Protein AF-A0A176S1P6-F1 (afdb_monomer_lite)

Organism: NCBI:txid1003181

Foldseek 3Di:
DQAPVVRGDAAAFQPPCQVPDPDHDRNDRAQAGPPPRHHGDDDQWCPVPAPDWAFDWAFDLPPLRDTFTFTFGWHWDQDPVGIDTDTHPNRVVCRNCLPDPPRDTDHDPDLCDCVRPNRLNVVCVVPVDHSVVVVVVLVVQLVCLVVVVQLHEDEDEPVLCVDPVSVVVVVVVQVSSVVSNFPPDDNGDYHYDYDPPDPPPCPVVCCVVQVVVVVDDRDDDDVVVVCCVVVVVQVVDAQQVVPDSDDDDDPNRHHTPVPPD

Structure (mmCIF, N/CA/C/O backbone):
data_AF-A0A176S1P6-F1
#
_entry.id   AF-A0A176S1P6-F1
#
loop_
_atom_site.group_PDB
_atom_site.id
_atom_site.type_symbol
_atom_site.label_atom_id
_atom_site.label_alt_id
_atom_site.label_comp_id
_atom_site.label_asym_id
_atom_site.label_entity_id
_atom_site.label_seq_id
_atom_site.pdbx_PDB_ins_code
_atom_site.Cartn_x
_atom_site.Cartn_y
_atom_site.Cartn_z
_atom_site.occupancy
_atom_site.B_iso_or_equiv
_atom_site.auth_seq_id
_atom_site.auth_comp_id
_atom_site.auth_asym_id
_atom_site.auth_atom_id
_atom_site.pdbx_PDB_model_num
ATOM 1 N N . MET A 1 1 ? -10.466 -7.810 13.103 1.00 92.88 1 MET A N 1
ATOM 2 C CA . MET A 1 1 ? -11.165 -6.567 12.700 1.00 92.88 1 MET A CA 1
ATOM 3 C C . MET A 1 1 ? -12.009 -6.131 13.877 1.00 92.88 1 MET A C 1
ATOM 5 O O . MET A 1 1 ? -12.568 -7.005 14.519 1.00 92.88 1 MET A O 1
ATOM 9 N N . PHE A 1 2 ? -12.050 -4.849 14.223 1.00 95.88 2 PHE A N 1
ATOM 10 C CA . PHE A 1 2 ? -12.901 -4.397 15.324 1.00 95.88 2 PHE A CA 1
ATOM 11 C C . PHE A 1 2 ? -14.311 -4.121 14.796 1.00 95.88 2 PHE A C 1
ATOM 13 O O . PHE A 1 2 ? -14.442 -3.521 13.731 1.00 95.88 2 PHE A O 1
ATOM 20 N N . ASP A 1 3 ? -15.332 -4.607 15.496 1.00 95.94 3 ASP A N 1
ATOM 21 C CA . ASP A 1 3 ? -16.733 -4.459 15.107 1.00 95.94 3 ASP A CA 1
ATOM 22 C C . ASP A 1 3 ? -17.398 -3.320 15.886 1.00 95.94 3 ASP A C 1
ATOM 24 O O . ASP A 1 3 ? -17.365 -3.303 17.118 1.00 95.94 3 ASP A O 1
ATOM 28 N N . GLU A 1 4 ? -18.002 -2.370 15.174 1.00 95.31 4 GLU A N 1
ATOM 29 C CA . GLU A 1 4 ? -18.673 -1.205 15.768 1.00 95.31 4 GLU A CA 1
ATOM 30 C C . GLU A 1 4 ? -19.933 -1.582 16.545 1.00 95.31 4 GLU A C 1
ATOM 32 O O . GLU A 1 4 ? -20.249 -0.953 17.551 1.00 95.31 4 GLU A O 1
ATOM 37 N N . THR A 1 5 ? -20.655 -2.610 16.093 1.00 94.56 5 THR A N 1
ATOM 38 C CA . THR A 1 5 ? -21.951 -2.983 16.673 1.00 94.56 5 THR A CA 1
ATOM 39 C C . THR A 1 5 ? -21.769 -3.711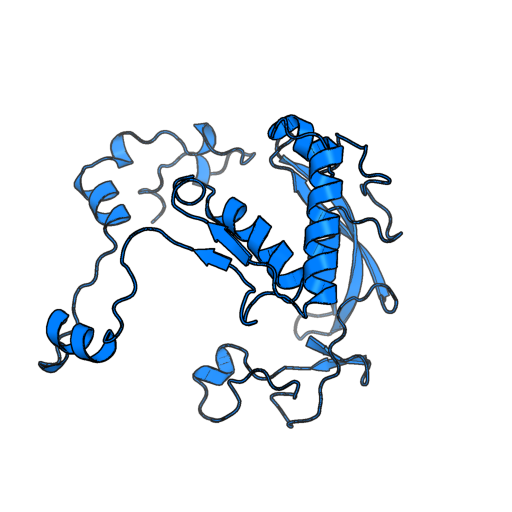 17.998 1.00 94.56 5 THR A C 1
ATOM 41 O O . THR A 1 5 ? -22.494 -3.450 18.956 1.00 94.56 5 THR A O 1
ATOM 44 N N . THR A 1 6 ? -20.804 -4.628 18.072 1.00 94.00 6 THR A N 1
ATOM 45 C CA . THR A 1 6 ? -20.522 -5.399 19.288 1.00 94.00 6 THR A CA 1
ATOM 46 C C . THR A 1 6 ? -19.469 -4.748 20.177 1.00 94.00 6 THR A C 1
ATOM 48 O O . THR A 1 6 ? -19.317 -5.168 21.321 1.00 94.00 6 THR A O 1
ATOM 51 N N . GLY A 1 7 ? -18.707 -3.773 19.670 1.00 93.19 7 GLY A N 1
ATOM 52 C CA . GLY A 1 7 ? -17.598 -3.155 20.399 1.00 93.19 7 GLY A CA 1
ATOM 53 C C . GLY A 1 7 ? -16.471 -4.141 20.719 1.00 93.19 7 GLY A C 1
ATOM 54 O O . GLY A 1 7 ? -15.822 -4.016 21.756 1.00 93.19 7 GLY A O 1
ATOM 55 N N . ALA A 1 8 ? -16.266 -5.149 19.865 1.00 93.31 8 ALA A N 1
ATOM 56 C CA . ALA A 1 8 ? -15.344 -6.250 20.126 1.00 93.31 8 ALA A CA 1
ATOM 57 C C . ALA A 1 8 ? -14.599 -6.698 18.856 1.00 93.31 8 ALA A C 1
ATOM 59 O O . ALA A 1 8 ? -15.085 -6.488 17.740 1.00 93.31 8 ALA A O 1
ATOM 60 N N . PRO A 1 9 ? -13.423 -7.336 18.989 1.00 94.69 9 PRO A N 1
ATOM 61 C CA . PRO A 1 9 ? -12.732 -7.937 17.857 1.00 94.69 9 PRO A CA 1
ATOM 62 C C . PRO A 1 9 ? -13.510 -9.121 17.270 1.00 94.69 9 PRO A C 1
ATOM 64 O O . PRO A 1 9 ? -13.942 -10.017 17.990 1.00 94.69 9 PRO A O 1
ATOM 67 N N . LYS A 1 10 ? -13.601 -9.149 15.942 1.00 95.56 10 LYS A N 1
ATOM 68 C CA . LYS A 1 10 ? -14.123 -10.243 15.119 1.00 95.56 10 LYS A CA 1
ATOM 69 C C . LYS A 1 10 ? -13.084 -10.731 14.112 1.00 95.56 10 LYS A C 1
ATOM 71 O O . LYS A 1 10 ? -12.171 -9.981 13.723 1.00 95.56 10 LYS A O 1
ATOM 76 N N . MET A 1 11 ? -13.219 -11.977 13.659 1.00 95.25 11 MET A N 1
ATOM 77 C CA . MET A 1 11 ? -12.325 -12.579 12.664 1.00 95.25 11 MET A CA 1
ATOM 78 C C . MET A 1 11 ? -13.011 -12.598 11.293 1.00 95.25 11 MET A C 1
ATOM 80 O O . MET A 1 11 ? -13.795 -13.503 11.026 1.00 95.25 11 MET A O 1
ATOM 84 N N . PRO A 1 12 ? -12.742 -11.632 10.397 1.00 96.44 12 PRO A N 1
ATOM 85 C CA . PRO A 1 12 ? -13.414 -11.598 9.105 1.00 96.44 12 PRO A CA 1
ATOM 86 C C . PRO A 1 12 ? -13.017 -12.799 8.239 1.00 96.44 12 PRO A C 1
ATOM 88 O O . PRO A 1 12 ? -11.872 -13.268 8.280 1.00 96.44 12 PRO A O 1
ATOM 91 N N . LYS A 1 13 ? -13.949 -13.254 7.398 1.00 96.56 13 LYS A N 1
ATOM 92 C CA . LYS A 1 13 ? -13.654 -14.154 6.274 1.00 96.56 13 LYS A CA 1
ATOM 93 C C . LYS A 1 13 ? -12.582 -13.573 5.342 1.00 96.56 13 LYS A C 1
ATOM 95 O O . LYS A 1 13 ? -12.263 -12.386 5.370 1.00 96.56 13 LYS A O 1
ATOM 100 N N . GLY A 1 14 ? -11.989 -14.435 4.516 1.00 96.06 14 GLY A N 1
ATOM 101 C CA . GLY A 1 14 ? -11.077 -14.007 3.446 1.00 96.06 14 GLY A CA 1
ATOM 102 C C . GLY A 1 14 ? -9.600 -13.904 3.817 1.00 96.06 14 GLY A C 1
ATOM 103 O O . GLY A 1 14 ? -8.767 -13.807 2.916 1.00 96.06 14 GLY A O 1
ATOM 104 N N . THR A 1 15 ? -9.237 -14.001 5.101 1.00 94.69 15 THR A N 1
ATOM 105 C CA . THR A 1 15 ? -7.821 -14.122 5.496 1.00 94.69 15 THR A CA 1
ATOM 106 C C . THR A 1 15 ? -7.178 -15.375 4.883 1.00 94.69 15 THR A C 1
ATOM 108 O O . THR A 1 15 ? -7.860 -16.358 4.583 1.00 94.69 15 THR A O 1
ATOM 111 N N . VAL A 1 16 ? -5.852 -15.360 4.694 1.00 95.38 16 VAL A N 1
ATOM 112 C CA . VAL A 1 16 ? -5.120 -16.422 3.974 1.00 95.38 16 VAL A CA 1
ATOM 113 C C . VAL A 1 16 ? -5.316 -17.822 4.570 1.00 95.38 16 VAL A C 1
ATOM 115 O O . VAL A 1 16 ? -5.308 -18.802 3.828 1.00 95.38 16 VAL A O 1
ATOM 118 N N . GLY A 1 17 ? -5.555 -17.928 5.882 1.00 94.12 17 GLY A N 1
ATOM 119 C CA . GLY A 1 17 ? -5.839 -19.203 6.547 1.00 94.12 17 GLY A CA 1
ATOM 120 C C . GLY A 1 17 ? -7.083 -19.899 5.985 1.00 94.12 17 GLY A C 1
ATOM 121 O O . GLY A 1 17 ? -7.060 -21.105 5.738 1.00 94.12 17 GLY A O 1
ATOM 122 N N . HIS A 1 18 ? -8.127 -19.132 5.651 1.00 95.38 18 HIS A N 1
ATOM 1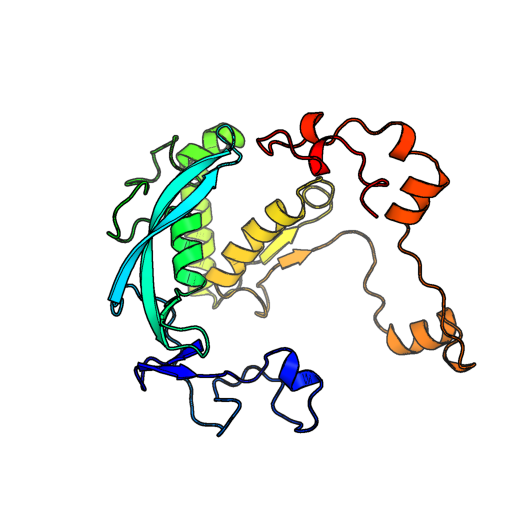23 C CA . HIS A 1 18 ? -9.368 -19.667 5.086 1.00 95.38 18 HIS A CA 1
ATOM 124 C C . HIS A 1 18 ? -9.189 -20.306 3.702 1.00 95.38 18 HIS A C 1
ATOM 126 O O . HIS A 1 18 ? -10.043 -21.078 3.271 1.00 95.38 18 HIS A O 1
ATOM 132 N N . ARG A 1 19 ? -8.096 -19.996 2.993 1.00 95.62 19 ARG A N 1
ATOM 133 C CA . ARG A 1 19 ? -7.808 -20.561 1.668 1.00 95.62 19 ARG A CA 1
ATOM 134 C C . ARG A 1 19 ? -7.395 -22.031 1.730 1.00 95.62 19 ARG A C 1
ATOM 136 O O . ARG A 1 19 ? -7.672 -22.770 0.792 1.00 95.62 19 ARG A O 1
ATOM 143 N N . TRP A 1 20 ? -6.705 -22.431 2.797 1.00 94.69 20 TRP A N 1
ATOM 144 C CA . TRP A 1 20 ? -6.039 -23.738 2.892 1.00 94.69 20 TRP A CA 1
ATOM 145 C C . TRP A 1 20 ? -6.584 -24.635 4.001 1.00 94.69 20 TRP A C 1
ATOM 147 O O . TRP A 1 20 ? -6.201 -25.798 4.095 1.00 94.69 20 TRP A O 1
ATOM 157 N N . GLN A 1 21 ? -7.468 -24.112 4.846 1.00 94.31 21 GLN A N 1
ATOM 158 C CA . GLN A 1 21 ? -8.144 -24.902 5.866 1.00 94.31 21 GLN A CA 1
ATOM 159 C C . GLN A 1 21 ? -9.076 -25.965 5.261 1.00 94.31 21 GLN A C 1
ATOM 161 O O . GLN A 1 21 ? -9.507 -25.882 4.109 1.00 94.31 21 GLN A O 1
ATOM 166 N N . SER A 1 22 ? -9.480 -26.927 6.091 1.00 94.56 22 SER A N 1
ATOM 167 C CA . SER A 1 22 ? -10.414 -27.985 5.696 1.00 94.56 22 SER A CA 1
ATOM 168 C C . SER A 1 22 ? -11.819 -27.450 5.380 1.00 94.56 22 SER A C 1
ATOM 170 O O . SER A 1 22 ? -12.452 -27.906 4.427 1.00 94.56 22 SER A O 1
ATOM 172 N N . LYS A 1 23 ? -12.313 -26.467 6.152 1.00 91.94 23 LYS A N 1
ATOM 173 C CA . LYS A 1 23 ? -13.644 -25.864 5.964 1.00 91.94 23 LYS A CA 1
ATOM 174 C C . LYS A 1 23 ? -13.654 -24.938 4.742 1.00 91.94 23 LYS A C 1
ATOM 176 O O . LYS A 1 23 ? -13.086 -23.849 4.763 1.00 91.94 23 LYS A O 1
ATOM 181 N N . GLN A 1 24 ? -14.329 -25.362 3.681 1.00 93.38 24 GLN A N 1
ATOM 182 C CA . GLN A 1 24 ? -14.427 -24.601 2.434 1.00 93.38 24 GLN A CA 1
ATOM 183 C C . GLN A 1 24 ? -15.423 -23.431 2.532 1.00 93.38 24 GLN A C 1
ATOM 185 O O . GLN A 1 24 ? -16.240 -23.359 3.449 1.00 93.38 24 GLN A O 1
ATOM 190 N N . GLY A 1 25 ? -15.362 -22.510 1.565 1.00 93.19 25 GLY A N 1
ATOM 191 C CA . GLY A 1 25 ? -16.358 -21.441 1.397 1.00 93.19 25 GLY A CA 1
ATOM 192 C C . GLY A 1 25 ? -16.156 -20.191 2.262 1.00 93.19 25 GLY A C 1
ATOM 193 O O . GLY A 1 25 ? -16.978 -19.283 2.204 1.00 93.19 25 GLY A O 1
ATOM 194 N N . GLN A 1 26 ? -15.070 -20.109 3.036 1.00 95.56 26 GLN A N 1
ATOM 195 C CA . GLN A 1 26 ? -14.765 -18.947 3.889 1.00 95.56 26 GLN A CA 1
ATOM 196 C C . GLN A 1 26 ? -13.686 -18.013 3.314 1.00 95.56 26 GLN A C 1
ATOM 198 O O . GLN A 1 26 ? -13.424 -16.950 3.872 1.00 95.56 26 GLN A O 1
ATOM 203 N N . TRP A 1 27 ? -13.061 -18.375 2.189 1.00 97.12 27 TRP A N 1
ATOM 204 C CA . TRP A 1 27 ? -12.093 -17.522 1.496 1.00 97.12 27 TRP A CA 1
ATOM 205 C C . TRP A 1 27 ? -12.805 -16.580 0.513 1.00 97.12 27 TRP A C 1
ATOM 207 O O . TRP A 1 27 ? -12.855 -16.825 -0.689 1.00 97.12 27 TRP A O 1
ATOM 217 N N . ASN A 1 28 ? -13.425 -15.529 1.051 1.00 96.88 28 ASN A N 1
ATOM 218 C CA . ASN A 1 28 ? -14.130 -14.483 0.306 1.00 96.88 28 ASN A CA 1
ATOM 219 C C . ASN A 1 28 ? -14.118 -13.159 1.092 1.00 96.88 28 ASN A C 1
ATOM 221 O O . ASN A 1 28 ? -13.667 -13.124 2.232 1.00 96.88 28 ASN A O 1
ATOM 225 N N . LEU A 1 29 ? -14.605 -12.079 0.480 1.00 96.88 29 LEU A N 1
ATOM 226 C CA . LEU A 1 29 ? -14.628 -10.734 1.071 1.00 96.88 29 LEU A CA 1
ATOM 227 C C . LEU A 1 29 ? -15.992 -10.359 1.680 1.00 96.88 29 LEU A C 1
ATOM 229 O O . LEU A 1 29 ? -16.294 -9.176 1.822 1.00 96.88 29 LEU A O 1
ATOM 233 N N . GLU A 1 30 ? -16.849 -11.333 2.005 1.00 97.50 30 GLU A N 1
ATOM 234 C CA . GLU A 1 30 ? -18.094 -11.033 2.716 1.00 97.50 30 GLU A CA 1
ATOM 235 C C . GLU A 1 30 ? -17.782 -10.507 4.123 1.00 97.50 30 GLU A C 1
ATOM 237 O O . GLU A 1 30 ? -16.972 -11.091 4.845 1.00 97.50 30 GLU A O 1
ATOM 242 N N . LEU A 1 31 ? -18.463 -9.435 4.541 1.00 97.38 31 LEU A N 1
ATOM 243 C CA . LEU A 1 31 ? -18.345 -8.857 5.884 1.00 97.38 31 LEU A CA 1
ATOM 244 C C . LEU A 1 31 ? -19.081 -9.713 6.924 1.00 97.38 31 LEU A C 1
ATOM 246 O O . LEU A 1 31 ? -20.113 -9.328 7.475 1.00 97.38 31 LEU A O 1
ATOM 250 N N . LYS A 1 32 ? -18.556 -10.916 7.146 1.00 97.06 32 LYS A N 1
ATOM 251 C CA . LYS A 1 32 ? -19.056 -11.904 8.100 1.00 97.06 32 LYS A CA 1
ATOM 252 C C . LYS A 1 32 ? -17.907 -12.487 8.908 1.00 97.06 32 LYS A C 1
ATOM 254 O O . LYS A 1 32 ? -16.788 -12.617 8.399 1.00 97.06 32 LYS A O 1
ATOM 259 N N . ASP A 1 33 ? -18.201 -12.869 10.143 1.00 95.94 33 ASP A N 1
ATOM 260 C CA . ASP A 1 33 ? -17.253 -13.583 10.988 1.00 95.94 33 ASP A CA 1
ATOM 261 C C . ASP A 1 33 ? -17.001 -14.995 10.438 1.00 95.94 33 ASP A C 1
ATOM 263 O O . ASP A 1 33 ? -17.912 -15.694 9.990 1.00 95.94 33 ASP A O 1
ATOM 267 N N . GLY A 1 34 ? -15.736 -15.407 10.428 1.00 94.12 34 GLY A N 1
ATOM 268 C CA . GLY A 1 34 ? -15.310 -16.740 10.021 1.00 94.12 34 GLY A CA 1
ATOM 269 C C . GLY A 1 34 ? -15.730 -17.835 11.005 1.00 94.12 34 GLY A C 1
ATOM 270 O O . GLY A 1 34 ? -15.752 -19.008 10.628 1.00 94.12 34 GLY A O 1
ATOM 271 N N . LEU A 1 35 ? -16.089 -17.495 12.242 1.00 92.81 35 LEU A N 1
ATOM 272 C CA . LEU A 1 35 ? -16.544 -18.450 13.246 1.00 92.81 35 LEU A CA 1
ATOM 273 C C . LEU A 1 35 ? -18.008 -18.854 13.030 1.00 92.81 35 LEU A C 1
ATOM 275 O O . LEU A 1 35 ? -18.299 -20.046 12.904 1.00 92.81 35 LEU A O 1
ATOM 279 N N . ASP A 1 36 ? -18.911 -17.874 12.966 1.00 94.06 36 ASP A N 1
ATOM 280 C CA . ASP A 1 36 ? -20.363 -18.078 13.084 1.00 94.06 36 ASP A CA 1
ATOM 281 C C . ASP A 1 36 ? -21.206 -17.407 11.984 1.00 94.06 36 ASP A C 1
ATOM 283 O O . ASP A 1 36 ? -22.433 -17.452 12.042 1.00 94.06 36 ASP A O 1
ATOM 287 N N . ASP A 1 37 ? -20.571 -16.813 10.969 1.00 95.69 37 ASP A N 1
ATOM 288 C CA . ASP A 1 37 ? -21.220 -16.062 9.888 1.00 95.69 37 ASP A CA 1
ATOM 289 C C . ASP A 1 37 ? -22.024 -14.827 10.341 1.00 95.69 37 ASP A C 1
ATOM 291 O O . ASP A 1 37 ? -22.750 -14.238 9.530 1.00 95.69 37 ASP A O 1
ATOM 295 N N . SER A 1 38 ? -21.875 -14.384 11.595 1.00 96.56 38 SER A N 1
ATOM 296 C CA . SER A 1 38 ? -22.489 -13.143 12.067 1.00 96.56 38 SER A CA 1
ATOM 297 C C . SER A 1 38 ? -21.977 -11.944 11.258 1.00 96.56 38 SER A C 1
ATOM 299 O O . SER A 1 38 ? -20.805 -11.916 10.867 1.00 96.56 38 SER A O 1
ATOM 301 N N . PRO A 1 39 ? -22.828 -10.941 10.971 1.00 97.25 39 PRO A N 1
ATOM 302 C CA . PRO A 1 39 ? -22.399 -9.762 10.231 1.00 97.25 39 PRO A CA 1
ATOM 303 C C . PRO A 1 39 ? -21.307 -9.004 10.995 1.00 97.25 39 PRO A C 1
ATOM 305 O O . PRO A 1 39 ? -21.290 -8.989 12.232 1.00 97.25 39 PRO A O 1
ATOM 308 N N . ILE A 1 40 ? -20.406 -8.377 10.239 1.00 97.69 40 ILE A N 1
ATOM 309 C CA . ILE A 1 40 ? -19.386 -7.467 10.762 1.00 97.69 40 ILE A CA 1
ATOM 310 C C . ILE A 1 40 ? -19.670 -6.057 10.241 1.00 97.69 40 ILE A C 1
ATOM 312 O O . ILE A 1 40 ? -19.796 -5.866 9.032 1.00 97.69 40 ILE A O 1
ATOM 316 N N . ALA A 1 41 ? -19.725 -5.083 11.143 1.00 96.94 41 ALA A N 1
ATOM 317 C CA . ALA A 1 41 ? -19.679 -3.651 10.872 1.00 96.94 41 ALA A CA 1
ATOM 318 C C . ALA A 1 41 ? -18.256 -3.146 11.189 1.00 96.94 41 ALA A C 1
ATOM 320 O O . ALA A 1 41 ? -17.944 -2.913 12.359 1.00 96.94 41 ALA A O 1
ATOM 321 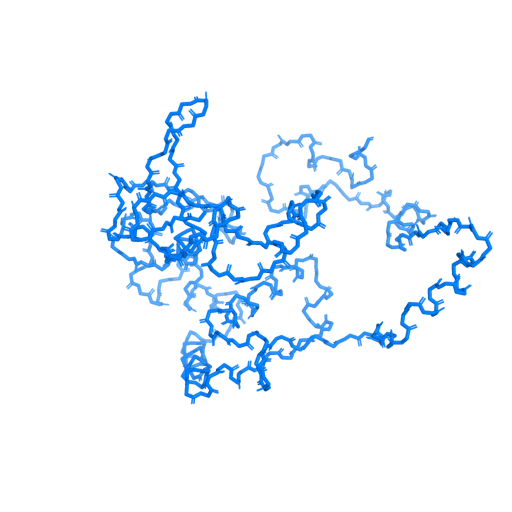N N . PRO A 1 42 ? -17.349 -3.050 10.196 1.00 96.31 42 PRO A N 1
ATOM 322 C CA . PRO A 1 42 ? -15.941 -2.755 10.450 1.00 96.31 42 PRO A CA 1
ATOM 323 C C . PRO A 1 42 ? -15.730 -1.329 10.957 1.00 96.31 42 PRO A C 1
ATOM 325 O O . PRO A 1 42 ? -16.038 -0.383 10.237 1.00 96.31 42 PRO A O 1
ATOM 328 N N . LEU A 1 43 ? -15.099 -1.182 12.124 1.00 96.56 43 LEU A N 1
ATOM 329 C CA . LEU A 1 43 ? -14.627 0.118 12.595 1.00 96.56 43 LEU A CA 1
ATOM 330 C C . LEU A 1 43 ? -13.342 0.501 11.867 1.00 96.56 43 LEU A C 1
ATOM 332 O O . LEU A 1 43 ? -12.330 -0.202 11.967 1.00 96.56 43 LEU A O 1
ATOM 336 N N . LEU A 1 44 ? -13.374 1.621 11.142 1.00 96.38 44 LEU A N 1
ATOM 337 C CA . LEU A 1 44 ? -12.213 2.095 10.387 1.00 96.38 44 LEU A CA 1
ATOM 338 C C . LEU A 1 44 ? -11.153 2.732 11.290 1.00 96.38 44 LEU A C 1
ATOM 340 O O . LEU A 1 44 ? -9.967 2.541 11.043 1.00 96.38 44 LEU A O 1
ATOM 344 N N . SER A 1 45 ? -11.567 3.486 12.311 1.00 97.81 45 SER A N 1
ATOM 345 C CA . SER A 1 45 ? -10.679 4.279 13.164 1.00 97.81 45 SER A CA 1
ATOM 346 C C . SER A 1 45 ? -11.131 4.250 14.619 1.00 97.81 45 SER A C 1
ATOM 348 O O . SER A 1 45 ? -12.323 4.308 14.898 1.00 97.81 45 SER A O 1
ATOM 350 N N . PHE A 1 46 ? -10.186 4.233 15.557 1.00 97.94 46 PHE A N 1
ATOM 351 C CA . PHE A 1 46 ? -10.487 4.362 16.986 1.00 97.94 46 PHE A CA 1
ATOM 352 C C . PHE A 1 46 ? -10.623 5.810 17.467 1.00 97.94 46 PHE A C 1
ATOM 354 O O . PHE A 1 46 ? -10.770 6.018 18.662 1.00 97.94 46 PHE A O 1
ATOM 361 N N . ILE A 1 47 ? -10.598 6.816 16.589 1.00 96.75 47 ILE A N 1
ATOM 362 C CA . ILE A 1 47 ? -10.550 8.230 16.997 1.00 96.75 47 ILE A CA 1
ATOM 363 C C . ILE A 1 47 ? -11.697 8.674 17.925 1.00 96.75 47 ILE A C 1
ATOM 365 O O . ILE A 1 47 ? -11.457 9.427 18.861 1.00 96.75 47 ILE A O 1
ATOM 369 N N . GLU A 1 48 ? -12.918 8.175 17.720 1.00 94.62 48 GLU A N 1
ATOM 370 C CA . GLU A 1 48 ? -14.080 8.485 18.575 1.00 94.62 48 GLU A CA 1
ATOM 371 C C . GLU A 1 48 ? -14.296 7.454 19.699 1.00 94.62 48 GLU A C 1
ATOM 373 O O . GLU A 1 48 ? -15.179 7.610 20.539 1.00 94.62 48 GLU A O 1
ATOM 378 N N . ASN A 1 49 ? -13.515 6.372 19.708 1.00 92.12 49 ASN A N 1
ATOM 379 C CA . ASN A 1 49 ? -13.715 5.213 20.578 1.00 92.12 49 ASN A CA 1
ATOM 380 C C . ASN A 1 49 ? -12.367 4.617 21.020 1.00 92.12 49 ASN A C 1
ATOM 382 O O . ASN A 1 49 ? -12.156 3.406 20.953 1.00 92.12 49 ASN A O 1
ATOM 386 N N . SER A 1 50 ? -11.421 5.462 21.422 1.00 96.94 50 SER A N 1
ATOM 387 C CA . SER A 1 50 ? -10.115 5.041 21.933 1.00 96.94 50 SER A CA 1
ATOM 388 C C . SER A 1 50 ? -10.121 4.967 23.451 1.00 96.94 50 SER A C 1
ATOM 390 O O . SER A 1 50 ? -10.761 5.786 24.107 1.00 96.94 50 SER A O 1
ATOM 392 N N . ASP A 1 51 ? -9.339 4.048 24.003 1.00 97.69 51 ASP A N 1
ATOM 393 C CA . ASP A 1 51 ? -9.099 3.988 25.446 1.00 97.69 51 ASP A CA 1
ATOM 394 C C . ASP A 1 51 ? -7.971 4.954 25.850 1.00 97.69 51 ASP A C 1
ATOM 396 O O . ASP A 1 51 ? -7.969 5.493 26.954 1.00 97.69 51 ASP A O 1
ATOM 400 N N . GLU A 1 52 ? -7.013 5.182 24.945 1.00 98.19 52 GLU A N 1
ATOM 401 C CA . GLU A 1 52 ? -5.865 6.068 25.140 1.00 98.19 52 GLU A CA 1
ATOM 402 C C . GLU A 1 52 ? -5.325 6.561 23.786 1.00 98.19 52 GLU A C 1
ATOM 404 O O . GLU A 1 52 ? -5.578 5.954 22.741 1.00 98.19 52 GLU A O 1
ATOM 409 N N . ILE A 1 53 ? -4.559 7.654 23.801 1.00 98.56 53 ILE A N 1
ATOM 410 C CA . ILE A 1 53 ? -3.751 8.105 22.665 1.00 98.56 53 ILE A CA 1
ATOM 411 C C . ILE A 1 53 ? -2.278 7.857 22.989 1.00 98.56 53 ILE A C 1
ATOM 413 O O . ILE A 1 53 ? -1.741 8.458 23.918 1.00 98.56 53 ILE A O 1
ATOM 417 N N . LEU A 1 54 ? -1.609 7.008 22.207 1.00 98.38 54 LEU A N 1
ATOM 418 C CA . LEU A 1 54 ? -0.180 6.729 22.372 1.00 98.38 54 LEU A CA 1
ATOM 419 C C . LEU A 1 54 ? 0.652 7.472 21.328 1.00 98.38 54 LEU A C 1
ATOM 421 O O . LEU A 1 54 ? 0.224 7.649 20.189 1.00 98.38 54 LEU A O 1
ATOM 425 N N . GLN A 1 55 ? 1.859 7.891 21.709 1.00 98.19 55 GLN A N 1
ATOM 426 C CA . GLN A 1 55 ? 2.820 8.494 20.785 1.00 98.19 55 GLN A CA 1
ATOM 427 C C . GLN A 1 55 ? 3.560 7.390 20.027 1.00 98.19 55 GLN A C 1
ATOM 429 O O . GLN A 1 55 ? 4.335 6.639 20.618 1.00 98.19 55 GLN A O 1
ATOM 434 N N . VAL A 1 56 ? 3.312 7.297 18.722 1.00 97.94 56 VAL A N 1
ATOM 435 C CA . VAL A 1 56 ? 3.958 6.335 17.823 1.00 97.94 56 VAL A CA 1
ATOM 436 C C . VAL A 1 56 ? 5.086 7.031 17.072 1.00 97.94 56 VAL A C 1
ATOM 438 O O . VAL A 1 56 ? 4.915 8.149 16.586 1.00 97.94 56 VAL A O 1
ATOM 441 N N . GLU A 1 57 ? 6.236 6.367 16.987 1.00 96.56 57 GLU A N 1
ATOM 442 C CA . GLU A 1 57 ? 7.402 6.845 16.247 1.00 96.56 57 GLU A CA 1
ATOM 443 C C . GLU A 1 57 ? 7.303 6.451 14.767 1.00 96.56 57 GLU A C 1
ATOM 445 O O . GLU A 1 57 ? 7.105 5.283 14.426 1.00 96.56 57 GLU A O 1
ATOM 450 N N . PHE A 1 58 ? 7.449 7.439 13.886 1.00 95.25 58 PHE A N 1
ATOM 451 C CA . PHE A 1 58 ? 7.500 7.278 12.438 1.00 95.25 58 PHE A CA 1
ATOM 452 C C . PHE A 1 58 ? 8.833 7.809 11.914 1.00 95.25 58 PHE A C 1
ATOM 454 O O . PHE A 1 58 ? 9.125 8.999 12.039 1.00 95.25 58 PHE A O 1
ATOM 461 N N . GLU A 1 59 ? 9.619 6.931 11.302 1.00 92.38 59 GLU A N 1
ATOM 462 C CA . GLU A 1 59 ? 10.936 7.265 10.759 1.00 92.38 59 GLU A CA 1
ATOM 463 C C . GLU A 1 59 ? 10.833 8.153 9.507 1.00 92.38 59 GLU A C 1
ATOM 465 O O . GLU A 1 59 ? 10.065 7.874 8.580 1.00 92.38 59 GLU A O 1
ATOM 470 N N . ASP A 1 60 ? 11.620 9.229 9.483 1.00 90.94 60 ASP A N 1
ATOM 471 C CA . ASP A 1 60 ? 11.774 10.164 8.372 1.00 90.94 60 ASP A CA 1
ATOM 472 C C . ASP A 1 60 ? 13.124 9.980 7.677 1.00 90.94 60 ASP A C 1
ATOM 474 O O . ASP A 1 60 ? 14.129 10.608 8.015 1.00 90.94 60 ASP A O 1
ATOM 478 N N . PHE A 1 61 ? 13.119 9.167 6.625 1.00 88.12 61 PHE A N 1
ATOM 479 C CA . PHE A 1 61 ? 14.291 8.929 5.781 1.00 88.12 61 PHE A CA 1
ATOM 480 C C . PHE A 1 61 ? 14.776 10.168 5.006 1.00 88.12 61 PHE A C 1
ATOM 482 O O . PHE A 1 61 ? 15.840 10.122 4.394 1.00 88.12 61 PHE A O 1
ATOM 489 N N . SER A 1 62 ? 14.016 11.270 4.991 1.00 86.94 62 SER A N 1
ATOM 490 C CA . SER A 1 62 ? 14.416 12.516 4.324 1.00 86.94 62 SER A CA 1
ATOM 491 C C . SER A 1 62 ? 15.231 13.455 5.213 1.00 86.94 62 SER A C 1
ATOM 493 O O . SER A 1 62 ? 15.900 14.352 4.698 1.00 86.94 62 SER A O 1
ATOM 495 N N . ASN A 1 63 ? 15.211 13.231 6.528 1.00 85.06 63 ASN A N 1
ATOM 496 C CA . ASN A 1 63 ? 15.875 14.062 7.524 1.00 85.06 63 ASN A CA 1
ATOM 497 C C . ASN A 1 63 ? 16.715 13.201 8.472 1.00 85.06 63 ASN A C 1
ATOM 499 O O . ASN A 1 63 ? 16.407 13.079 9.656 1.00 85.06 63 ASN A O 1
ATOM 503 N N . ASP A 1 64 ? 17.762 12.574 7.929 1.00 82.69 64 ASP A N 1
ATOM 504 C CA . ASP A 1 64 ? 18.732 11.796 8.710 1.00 82.69 64 ASP A CA 1
ATOM 505 C C . ASP A 1 64 ? 18.043 10.760 9.631 1.00 82.69 64 ASP A C 1
ATOM 507 O O . ASP A 1 64 ? 18.371 10.632 10.809 1.00 82.69 64 ASP A O 1
ATOM 511 N N . ASN A 1 65 ? 17.018 10.069 9.118 1.00 83.00 65 ASN A N 1
ATOM 512 C CA . ASN A 1 65 ? 16.183 9.104 9.848 1.00 83.00 65 ASN A CA 1
ATOM 513 C C . ASN A 1 65 ? 15.674 9.616 11.207 1.00 83.00 65 ASN A C 1
ATOM 515 O O . ASN A 1 65 ? 15.661 8.885 12.202 1.00 83.00 65 ASN A O 1
ATOM 519 N N . ALA A 1 66 ? 15.293 10.891 11.281 1.00 88.56 66 ALA A N 1
ATOM 520 C CA . ALA A 1 66 ? 14.647 11.439 12.464 1.00 88.56 66 ALA A CA 1
ATOM 521 C C . ALA A 1 66 ? 13.337 10.687 12.763 1.00 88.56 66 ALA A C 1
ATOM 523 O O . ALA A 1 66 ? 12.620 10.273 11.854 1.00 88.56 66 ALA A O 1
ATOM 524 N N . MET A 1 67 ? 13.006 10.523 14.043 1.00 91.81 67 MET A N 1
ATOM 525 C CA . MET A 1 67 ? 11.763 9.875 14.468 1.00 91.81 67 MET A CA 1
ATOM 526 C C . MET A 1 67 ? 10.717 10.934 14.797 1.00 91.81 67 MET A C 1
ATOM 528 O O . MET A 1 67 ? 10.866 11.644 15.789 1.00 91.81 67 MET A O 1
ATOM 532 N N . ASN A 1 68 ? 9.650 11.006 14.001 1.00 93.44 68 ASN A N 1
ATOM 533 C CA . ASN A 1 68 ? 8.499 11.857 14.295 1.00 93.44 68 ASN A CA 1
ATOM 534 C C . ASN A 1 68 ? 7.549 11.129 15.250 1.00 93.44 68 ASN A C 1
ATOM 536 O O . ASN A 1 68 ? 7.087 10.028 14.942 1.00 93.44 68 ASN A O 1
ATOM 540 N N . LYS A 1 69 ? 7.213 11.742 16.383 1.00 97.00 69 LYS A N 1
ATOM 541 C CA . LYS A 1 69 ? 6.278 11.202 17.378 1.00 97.00 69 LYS A CA 1
ATOM 542 C C . LYS A 1 69 ? 4.893 11.775 17.155 1.00 97.00 69 LYS A C 1
ATOM 544 O O . LYS A 1 69 ? 4.673 12.972 17.318 1.00 97.00 69 LYS A O 1
ATOM 549 N N . ARG A 1 70 ? 3.944 10.921 16.782 1.00 97.75 70 ARG A N 1
ATOM 550 C CA . ARG A 1 70 ? 2.569 11.323 16.465 1.00 97.75 70 ARG A CA 1
ATOM 551 C C . ARG A 1 70 ? 1.574 10.520 17.286 1.00 97.75 70 ARG A C 1
ATOM 553 O O . ARG A 1 70 ? 1.692 9.299 17.388 1.00 97.75 70 ARG A O 1
ATOM 560 N N . GLY A 1 71 ? 0.585 11.206 17.858 1.00 98.31 71 GLY A N 1
ATOM 561 C CA . GLY A 1 71 ? -0.485 10.576 18.623 1.00 98.31 71 GLY A CA 1
ATOM 562 C C . GLY A 1 71 ? -1.367 9.691 17.746 1.00 98.31 71 GLY A C 1
ATOM 563 O O . GLY A 1 71 ? -1.839 10.130 16.697 1.00 98.31 71 GLY A O 1
ATOM 564 N N . VAL A 1 72 ? -1.602 8.452 18.173 1.00 98.50 72 VAL A N 1
ATOM 565 C CA . VAL A 1 72 ? -2.449 7.465 17.491 1.00 98.50 72 VAL A CA 1
ATOM 566 C C . VAL A 1 72 ? -3.451 6.888 18.500 1.00 98.50 72 VAL A C 1
ATOM 568 O O . VAL A 1 72 ? -3.038 6.491 19.593 1.00 98.50 72 VAL A O 1
ATOM 571 N N . PRO A 1 73 ? -4.757 6.828 18.169 1.00 98.50 73 PRO A N 1
ATOM 572 C CA . PRO A 1 73 ? -5.761 6.270 19.062 1.00 98.50 73 PRO A CA 1
ATOM 573 C C . PRO A 1 73 ? -5.596 4.759 19.180 1.00 98.50 73 PRO A C 1
ATOM 575 O O . PRO A 1 73 ? -5.461 4.055 18.172 1.00 98.50 73 PRO A O 1
ATOM 578 N N . VAL A 1 74 ? -5.633 4.255 20.410 1.00 98.31 74 VAL A N 1
ATOM 579 C CA . VAL A 1 74 ? -5.502 2.826 20.697 1.00 98.31 74 VAL A CA 1
ATOM 580 C C . VAL A 1 74 ? -6.686 2.296 21.493 1.00 98.31 74 VAL A C 1
ATOM 582 O O . VAL A 1 74 ? -7.354 3.021 22.232 1.00 98.31 74 VAL A O 1
ATOM 585 N N . LYS A 1 75 ? -6.914 0.993 21.357 1.00 97.44 75 LYS A N 1
ATOM 586 C CA . LYS A 1 75 ? -7.713 0.192 22.281 1.00 97.44 75 LYS A CA 1
ATOM 587 C C . LYS A 1 75 ? -6.830 -0.822 22.978 1.00 97.44 75 LYS A C 1
ATOM 589 O O . LYS A 1 75 ? -5.869 -1.316 22.389 1.00 97.44 75 LYS A O 1
ATOM 594 N N . TYR A 1 76 ? -7.187 -1.178 24.200 1.00 97.19 76 TYR A N 1
ATOM 595 C CA . TYR A 1 76 ? -6.549 -2.274 24.902 1.00 97.19 76 TYR A CA 1
ATOM 596 C C . TYR A 1 76 ? -7.341 -3.569 24.743 1.00 97.19 76 TYR A C 1
ATOM 598 O O . TYR A 1 76 ? -8.553 -3.604 24.947 1.00 97.19 76 TYR A O 1
ATOM 606 N N . ILE A 1 77 ? -6.643 -4.650 24.405 1.00 94.94 77 ILE A N 1
ATOM 607 C CA . ILE A 1 77 ? -7.222 -5.988 24.261 1.00 94.94 77 ILE A CA 1
ATOM 608 C C . ILE A 1 77 ? -6.473 -6.952 25.178 1.00 94.94 77 ILE A C 1
ATOM 610 O O . ILE A 1 77 ? -5.244 -6.951 25.221 1.00 94.94 77 ILE A O 1
ATOM 614 N N . GLU A 1 78 ? -7.220 -7.792 25.892 1.00 95.44 78 GLU A N 1
ATOM 615 C CA . GLU A 1 78 ? -6.660 -8.913 26.646 1.00 95.44 78 GLU A CA 1
ATOM 616 C C . GLU A 1 78 ? -6.279 -10.050 25.692 1.00 95.44 78 GLU A C 1
ATOM 618 O O . GLU A 1 78 ? -7.100 -10.522 24.901 1.00 95.44 78 GLU A O 1
ATOM 623 N N . THR A 1 79 ? -5.031 -10.502 25.768 1.00 94.81 79 THR A N 1
ATOM 624 C CA . THR A 1 79 ? -4.512 -11.643 25.003 1.00 94.81 79 THR A CA 1
ATOM 625 C C . THR A 1 79 ? -4.062 -12.755 25.946 1.00 94.81 79 THR A C 1
ATOM 627 O O . THR A 1 79 ? -4.000 -12.567 27.160 1.00 94.81 79 THR A O 1
ATOM 630 N N . ALA A 1 80 ? -3.698 -13.918 25.399 1.00 95.88 80 ALA A N 1
ATOM 631 C CA . ALA A 1 80 ? -3.106 -14.998 26.193 1.00 95.88 80 ALA A CA 1
ATOM 632 C C . ALA A 1 80 ? -1.791 -14.587 26.894 1.00 95.88 80 ALA A C 1
ATOM 634 O O . ALA A 1 80 ? -1.420 -15.194 27.894 1.00 95.88 80 ALA A O 1
ATOM 635 N N . GLU A 1 81 ? -1.111 -13.554 26.387 1.00 95.69 81 GLU A N 1
ATOM 636 C CA . GLU A 1 81 ? 0.145 -13.011 26.921 1.00 95.69 81 GLU A CA 1
ATOM 637 C C . GLU A 1 81 ? -0.075 -11.760 27.795 1.00 95.69 81 GLU A C 1
ATOM 639 O O . GLU A 1 81 ? 0.878 -11.200 28.334 1.00 95.69 81 GLU A O 1
ATOM 644 N N . GLY A 1 82 ? -1.333 -11.336 27.974 1.00 96.62 82 GLY A N 1
ATOM 645 C CA . GLY A 1 82 ? -1.728 -10.167 28.759 1.00 96.62 82 GLY A CA 1
ATOM 646 C C . GLY A 1 82 ? -2.333 -9.036 27.925 1.00 96.62 82 GLY A C 1
ATOM 647 O O . GLY A 1 82 ? -2.612 -9.181 26.730 1.00 96.62 82 GLY A O 1
ATOM 648 N N . LYS A 1 83 ? -2.562 -7.898 28.583 1.00 96.94 83 LYS A N 1
ATOM 649 C CA . LYS A 1 83 ? -3.166 -6.700 27.995 1.00 96.94 83 LYS A CA 1
ATOM 650 C C . LYS A 1 83 ? -2.203 -6.014 27.023 1.00 96.94 83 LYS A C 1
ATOM 652 O O . LYS A 1 83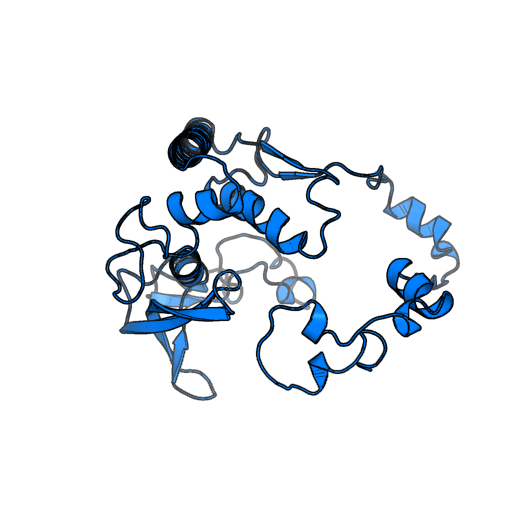 ? -1.111 -5.612 27.420 1.00 96.94 83 LYS A O 1
ATOM 657 N N . VAL A 1 84 ? -2.626 -5.821 25.775 1.00 97.19 84 VAL A N 1
ATOM 658 C CA . VAL A 1 84 ? -1.836 -5.152 24.724 1.00 97.19 84 VAL A CA 1
ATOM 659 C C . VAL A 1 84 ? -2.595 -3.971 24.128 1.00 97.19 84 VAL A C 1
ATOM 661 O O . VAL A 1 84 ? -3.819 -4.011 24.003 1.00 97.19 84 VAL A O 1
ATOM 664 N N . ALA A 1 85 ? -1.869 -2.920 23.747 1.00 97.62 85 ALA A N 1
ATOM 665 C CA . ALA A 1 85 ? -2.424 -1.813 22.977 1.00 97.62 85 ALA A CA 1
ATOM 666 C C . ALA A 1 85 ? -2.477 -2.184 21.489 1.00 97.62 85 ALA A C 1
ATOM 668 O O . ALA A 1 85 ? -1.496 -2.669 20.923 1.00 97.62 85 ALA A O 1
ATOM 669 N N . VAL A 1 86 ? -3.610 -1.927 20.842 1.00 97.19 86 VAL A N 1
ATOM 670 C CA . VAL A 1 86 ? -3.806 -2.117 19.403 1.00 97.19 86 VAL A CA 1
ATOM 671 C C . VAL A 1 86 ? -4.377 -0.858 18.769 1.00 97.19 86 VAL A C 1
ATOM 673 O O . VAL A 1 86 ? -5.096 -0.089 19.402 1.00 97.19 86 VAL A O 1
ATOM 676 N N . THR A 1 87 ? -4.117 -0.676 17.482 1.00 98.00 87 THR A N 1
ATOM 677 C CA . THR A 1 87 ? -4.729 0.382 16.675 1.00 98.00 87 THR A CA 1
ATOM 678 C C . THR A 1 87 ? -5.110 -0.156 15.298 1.00 98.00 87 THR A C 1
ATOM 680 O O . THR A 1 87 ? -4.769 -1.290 14.944 1.00 98.00 87 THR A O 1
ATOM 683 N N . THR A 1 88 ? -5.840 0.630 14.516 1.00 97.75 88 THR A N 1
ATOM 684 C CA . THR A 1 88 ? -6.203 0.259 13.149 1.00 97.75 88 THR A CA 1
ATOM 685 C C . THR A 1 88 ? -5.070 0.598 12.177 1.00 97.75 88 THR A C 1
ATOM 687 O O . THR A 1 88 ? -4.299 1.540 12.370 1.00 97.75 88 THR A O 1
ATOM 690 N N . THR A 1 89 ? -4.977 -0.140 11.067 1.00 97.50 89 THR A N 1
ATOM 691 C CA . THR A 1 89 ? -4.046 0.213 9.982 1.00 97.50 89 THR A CA 1
ATOM 692 C C . THR A 1 89 ? -4.354 1.594 9.397 1.00 97.50 89 THR A C 1
ATOM 694 O O . THR A 1 89 ? -3.438 2.292 8.973 1.00 97.50 89 THR A O 1
ATOM 697 N N . PHE A 1 90 ? -5.624 2.008 9.391 1.00 98.00 90 PHE A N 1
ATOM 698 C CA . PHE A 1 90 ? -6.023 3.333 8.924 1.00 98.00 90 PHE A CA 1
ATOM 699 C C . PHE A 1 90 ? -5.486 4.442 9.838 1.00 98.00 90 PHE A C 1
ATOM 701 O O . PHE A 1 90 ? -4.939 5.423 9.342 1.00 98.00 90 PHE A O 1
ATOM 708 N N . ASP A 1 91 ? -5.561 4.267 11.158 1.00 98.31 91 ASP A N 1
ATOM 709 C CA . ASP A 1 91 ? -5.019 5.229 12.120 1.00 98.31 91 ASP A CA 1
ATOM 710 C C . ASP A 1 91 ? -3.498 5.367 12.015 1.00 98.31 91 ASP A C 1
ATOM 712 O O . ASP A 1 91 ? -2.986 6.488 11.999 1.00 98.31 91 ASP A O 1
ATOM 716 N N . LEU A 1 92 ? -2.781 4.249 11.851 1.00 98.06 92 LEU A N 1
ATOM 717 C CA . LEU A 1 92 ? -1.341 4.270 11.572 1.00 98.06 92 LEU A CA 1
ATOM 718 C C . LEU A 1 92 ? -1.023 4.949 10.243 1.00 98.06 92 LEU A C 1
ATOM 720 O O . LEU A 1 92 ? -0.040 5.676 10.153 1.00 98.06 92 LEU A O 1
ATOM 724 N N . MET A 1 93 ? -1.845 4.740 9.213 1.00 97.69 93 MET A N 1
ATOM 725 C CA . MET A 1 93 ? -1.672 5.396 7.920 1.00 97.69 93 MET A CA 1
ATOM 726 C C . MET A 1 93 ? -1.856 6.915 8.037 1.00 97.69 93 MET A C 1
ATOM 728 O O . MET A 1 93 ? -1.032 7.657 7.509 1.00 97.69 93 MET A O 1
ATOM 732 N N . MET A 1 94 ? -2.877 7.391 8.759 1.00 97.44 94 MET A N 1
ATOM 733 C CA . MET A 1 94 ? -3.071 8.826 9.018 1.00 97.44 94 MET A CA 1
ATOM 734 C C . MET A 1 94 ? -1.891 9.427 9.794 1.00 97.44 94 MET A C 1
ATOM 736 O O . MET A 1 94 ? -1.400 10.493 9.422 1.00 97.44 94 MET A O 1
ATOM 740 N N . GLY A 1 95 ? -1.393 8.718 10.815 1.00 97.31 95 GLY A N 1
ATOM 741 C CA . GLY A 1 95 ? -0.182 9.096 11.550 1.00 97.31 95 GLY A CA 1
ATOM 742 C C . GLY A 1 95 ? 1.054 9.160 10.648 1.00 97.31 95 GLY A C 1
ATOM 743 O O . GLY A 1 95 ? 1.770 10.160 10.641 1.00 97.31 95 GLY A O 1
ATOM 744 N N . HIS A 1 96 ? 1.261 8.148 9.804 1.00 96.06 96 HIS A N 1
ATOM 745 C CA . HIS A 1 96 ? 2.381 8.090 8.865 1.00 96.06 96 HIS A CA 1
ATOM 746 C C . HIS A 1 96 ? 2.361 9.251 7.862 1.00 96.06 96 HIS A C 1
ATOM 748 O O . HIS A 1 96 ? 3.383 9.908 7.684 1.00 96.06 96 HIS A O 1
ATOM 754 N N . PHE A 1 97 ? 1.201 9.563 7.273 1.00 95.75 97 PHE A N 1
ATOM 755 C CA . PHE A 1 97 ? 1.033 10.696 6.350 1.00 95.75 97 PHE A CA 1
ATOM 756 C C . PHE A 1 97 ? 0.962 12.069 7.040 1.00 95.75 97 PHE A C 1
ATOM 758 O O . PHE A 1 97 ? 0.847 13.080 6.353 1.00 95.75 97 PHE A O 1
ATOM 765 N N . GLY A 1 98 ? 1.019 12.127 8.374 1.00 95.81 98 GLY A N 1
ATOM 766 C CA . GLY A 1 98 ? 1.014 13.388 9.117 1.00 95.81 98 GLY A CA 1
ATOM 767 C C . GLY A 1 98 ? -0.320 14.131 9.062 1.00 95.81 98 GLY A C 1
ATOM 768 O O . GLY A 1 98 ? -0.345 15.354 9.184 1.00 95.81 98 GLY A O 1
ATOM 769 N N . VAL A 1 99 ? -1.434 13.411 8.892 1.00 96.12 99 VAL A N 1
ATOM 770 C CA . VAL A 1 99 ? -2.779 13.999 8.889 1.00 96.12 99 VAL A CA 1
ATOM 771 C C . VAL A 1 99 ? -3.187 14.309 10.326 1.00 96.12 99 VAL A C 1
ATOM 773 O O . VAL A 1 99 ? -3.510 13.398 11.091 1.00 96.12 99 VAL A O 1
ATOM 776 N N . ASN A 1 100 ? -3.175 15.594 10.689 1.00 95.56 100 ASN A N 1
ATOM 777 C CA . ASN A 1 100 ? -3.604 16.035 12.011 1.00 95.56 100 ASN A CA 1
ATOM 778 C C . ASN A 1 100 ? -5.104 15.779 12.202 1.00 95.56 100 ASN A C 1
ATOM 780 O O . ASN A 1 100 ? -5.926 16.195 11.386 1.00 95.56 100 ASN A O 1
ATOM 784 N N . ARG A 1 101 ? -5.440 15.082 13.287 1.00 96.00 101 ARG A N 1
ATOM 785 C CA . ARG A 1 101 ? -6.814 14.785 13.712 1.00 96.00 101 ARG A CA 1
ATOM 786 C C . ARG A 1 101 ? -7.020 15.122 15.194 1.00 96.00 101 ARG A C 1
ATOM 788 O O . ARG A 1 101 ? -7.766 14.436 15.879 1.00 96.00 101 ARG A O 1
ATOM 795 N N . ASP A 1 102 ? -6.279 16.116 15.685 1.00 96.25 102 ASP A N 1
ATOM 796 C CA . ASP A 1 102 ? -6.308 16.617 17.065 1.00 96.25 102 ASP A CA 1
ATOM 797 C C . ASP A 1 102 ? -5.856 15.595 18.126 1.00 96.25 102 ASP A C 1
ATOM 799 O O . ASP A 1 102 ? -6.354 15.550 19.247 1.00 96.25 102 ASP A O 1
ATOM 803 N N . LEU A 1 103 ? -4.856 14.778 17.775 1.00 96.25 103 LEU A N 1
ATOM 804 C CA . LEU A 1 103 ? -4.326 13.690 18.615 1.00 96.25 103 LEU A CA 1
ATOM 805 C C . LEU A 1 103 ? -3.000 14.035 19.320 1.00 96.25 103 LEU A C 1
ATOM 807 O O . LEU A 1 103 ? -2.444 13.211 20.046 1.00 96.25 103 LEU A O 1
ATOM 811 N N . GLY A 1 104 ? -2.480 15.246 19.103 1.00 95.31 104 GLY A N 1
ATOM 812 C CA . GLY A 1 104 ? -1.202 15.703 19.654 1.00 95.31 104 GLY A CA 1
ATOM 813 C C . GLY A 1 104 ? 0.034 15.035 19.034 1.00 95.31 104 GLY A C 1
ATOM 814 O O . GLY A 1 104 ? -0.049 14.047 18.302 1.00 95.31 104 GLY A O 1
ATOM 815 N N . GLY A 1 105 ? 1.206 15.588 19.343 1.00 95.56 105 GLY A N 1
ATOM 816 C CA . GLY A 1 105 ? 2.482 15.192 18.742 1.00 95.56 105 GLY A CA 1
ATOM 817 C C . GLY A 1 105 ? 2.856 16.047 17.529 1.00 95.56 105 GLY A C 1
ATOM 818 O O . GLY A 1 105 ? 2.308 17.126 17.308 1.00 95.56 105 GLY A O 1
ATOM 819 N N . GLU A 1 106 ? 3.811 15.560 16.750 1.00 95.25 106 GLU A N 1
ATOM 820 C CA . GLU A 1 106 ? 4.472 16.264 15.648 1.00 95.25 106 GLU A CA 1
ATOM 821 C C . GLU A 1 106 ? 3.676 16.118 14.343 1.00 95.25 106 GLU A C 1
ATOM 823 O O . GLU A 1 106 ? 4.102 15.490 13.371 1.00 95.25 106 GLU A O 1
ATOM 828 N N . TYR A 1 107 ? 2.456 16.652 14.354 1.00 96.56 107 TYR A N 1
ATOM 829 C CA . TYR A 1 107 ? 1.603 16.773 13.175 1.00 96.56 107 TYR A CA 1
ATOM 830 C C . TYR A 1 107 ? 1.755 18.150 12.520 1.00 96.56 107 TYR A C 1
ATOM 832 O O . TYR A 1 107 ? 1.927 19.158 13.204 1.00 96.56 107 TYR A O 1
ATOM 840 N N . ALA A 1 108 ? 1.611 18.200 11.193 1.00 94.81 108 ALA A N 1
ATOM 841 C CA . ALA A 1 108 ? 1.507 19.464 10.473 1.00 94.81 108 ALA A CA 1
ATOM 842 C C . ALA A 1 108 ? 0.170 20.155 10.769 1.00 94.81 108 ALA A C 1
ATOM 844 O O . ALA A 1 108 ? -0.882 19.515 10.763 1.00 94.81 108 ALA A O 1
ATOM 845 N N . ASN A 1 109 ? 0.184 21.475 10.947 1.00 93.31 109 ASN A N 1
ATOM 846 C CA . ASN A 1 109 ? -1.031 22.287 11.083 1.00 93.31 109 ASN A CA 1
ATOM 847 C C . ASN A 1 109 ? -1.491 22.866 9.743 1.00 93.31 109 ASN A C 1
ATOM 849 O O . ASN A 1 109 ? -2.610 23.364 9.624 1.00 93.31 109 ASN A O 1
ATOM 853 N N . SER A 1 110 ? -0.639 22.820 8.717 1.00 96.00 110 SER A N 1
ATOM 854 C CA . SER A 1 110 ? -0.976 23.298 7.380 1.00 96.00 110 SER A CA 1
ATOM 855 C C . SER A 1 110 ? -0.184 22.592 6.283 1.00 96.00 110 SER A C 1
ATOM 857 O O . SER A 1 110 ? 0.859 21.984 6.516 1.00 96.00 110 SER A O 1
ATOM 859 N N . TYR A 1 111 ? -0.649 22.739 5.041 1.00 97.75 111 TYR A N 1
ATOM 860 C CA . TYR A 1 111 ? 0.077 22.268 3.861 1.00 97.75 111 TYR A CA 1
ATOM 861 C C . TYR A 1 111 ? 1.378 23.031 3.576 1.00 97.75 111 TYR A C 1
ATOM 863 O O . TYR A 1 111 ? 2.155 22.595 2.725 1.00 97.75 111 TYR A O 1
ATOM 871 N N . ASP A 1 112 ? 1.603 24.163 4.248 1.00 97.31 112 ASP A N 1
ATOM 872 C CA . ASP A 1 112 ? 2.743 25.051 4.029 1.00 97.31 112 ASP A CA 1
ATOM 873 C C . ASP A 1 112 ? 3.974 24.692 4.880 1.00 97.31 112 ASP A C 1
ATOM 875 O O . ASP A 1 112 ? 5.046 25.256 4.663 1.00 97.31 112 ASP A O 1
ATOM 879 N N . GLU A 1 113 ? 3.848 23.744 5.811 1.00 95.94 113 GLU A N 1
ATOM 880 C CA . GLU A 1 113 ? 4.923 23.338 6.721 1.00 95.94 113 GLU A CA 1
ATOM 881 C C . GLU A 1 113 ? 5.914 22.386 6.054 1.00 95.94 113 GLU A C 1
ATOM 883 O O . GLU A 1 113 ? 5.649 21.197 5.884 1.00 95.94 113 GLU A O 1
ATOM 888 N N . SER A 1 114 ? 7.086 22.901 5.689 1.00 94.69 114 SER A N 1
ATOM 889 C CA . SER A 1 114 ? 8.079 22.158 4.914 1.00 94.69 114 SER A CA 1
ATOM 890 C C . SER A 1 114 ? 8.962 21.201 5.713 1.00 94.69 114 SER A C 1
ATOM 892 O O . SER A 1 114 ? 9.698 20.424 5.105 1.00 94.69 114 SER A O 1
ATOM 894 N N . GLU A 1 115 ? 8.943 21.286 7.043 1.00 91.50 115 GLU A N 1
ATOM 895 C CA . GLU A 1 115 ? 9.690 20.375 7.927 1.00 91.50 115 GLU A CA 1
ATOM 896 C C . GLU A 1 115 ? 8.866 19.146 8.321 1.00 91.50 115 GLU A C 1
ATOM 898 O O . GLU A 1 115 ? 9.409 18.185 8.849 1.00 91.50 115 GLU A O 1
ATOM 903 N N . GLN A 1 116 ? 7.558 19.159 8.056 1.00 93.19 116 GLN A N 1
ATOM 904 C CA . GLN A 1 116 ? 6.670 18.050 8.377 1.00 93.19 116 GLN A CA 1
ATOM 905 C C . GLN A 1 116 ? 6.565 17.086 7.198 1.00 93.19 116 GLN A C 1
ATOM 907 O O . GLN A 1 116 ? 6.240 17.490 6.081 1.00 93.19 116 GLN A O 1
ATOM 912 N N . THR A 1 117 ? 6.819 15.803 7.451 1.00 94.06 117 THR A N 1
ATOM 913 C CA . THR A 1 117 ? 6.821 14.770 6.408 1.00 94.06 117 THR A CA 1
ATOM 914 C C . THR A 1 117 ? 5.494 14.697 5.654 1.00 94.06 117 THR A C 1
ATOM 916 O O . THR A 1 117 ? 4.417 14.783 6.240 1.00 94.06 117 THR A O 1
ATOM 919 N N . TYR A 1 118 ? 5.590 14.510 4.335 1.00 95.12 118 TYR A N 1
ATOM 920 C CA . TYR A 1 118 ? 4.468 14.318 3.406 1.00 95.12 118 TYR A CA 1
ATOM 921 C C . TYR A 1 118 ? 3.497 15.497 3.222 1.00 95.12 118 TYR A C 1
ATOM 923 O O . TYR A 1 118 ? 2.482 15.342 2.538 1.00 95.12 118 TYR A O 1
ATOM 931 N N . THR A 1 119 ? 3.807 16.699 3.718 1.00 97.69 119 THR A N 1
ATOM 932 C CA . THR A 1 119 ? 3.038 17.896 3.338 1.00 97.69 119 THR A CA 1
ATOM 933 C C . THR A 1 119 ? 3.325 18.316 1.884 1.00 97.69 119 THR A C 1
ATOM 935 O O . THR A 1 119 ? 4.385 18.007 1.324 1.00 97.69 119 THR A O 1
ATOM 938 N N . PRO A 1 120 ? 2.421 19.082 1.244 1.00 98.25 120 PRO A N 1
ATOM 939 C CA . PRO A 1 120 ? 2.687 19.686 -0.060 1.00 98.25 120 PRO A CA 1
ATOM 940 C C . PRO A 1 120 ? 3.942 20.577 -0.112 1.00 98.25 120 PRO A C 1
ATOM 942 O O . PRO A 1 120 ? 4.622 20.589 -1.139 1.00 98.25 120 PRO A O 1
ATOM 945 N N . ALA A 1 121 ? 4.270 21.303 0.963 1.00 98.00 121 ALA A N 1
ATOM 946 C CA . ALA A 1 121 ? 5.503 22.089 1.053 1.00 98.00 121 ALA A CA 1
ATOM 947 C C . ALA A 1 121 ? 6.754 21.221 1.259 1.00 98.00 121 ALA A C 1
ATOM 949 O O . ALA A 1 121 ? 7.803 21.532 0.698 1.00 98.00 121 ALA A O 1
ATOM 950 N N . TRP A 1 122 ? 6.650 20.124 2.015 1.00 97.31 122 TRP A N 1
ATOM 951 C CA . TRP A 1 122 ? 7.734 19.152 2.162 1.00 97.31 122 TRP A CA 1
ATOM 952 C C . TRP A 1 122 ? 8.067 18.504 0.819 1.00 97.31 122 TRP A C 1
ATOM 954 O O . TRP A 1 122 ? 9.224 18.532 0.409 1.00 97.31 122 TRP A O 1
ATOM 964 N N . GLN A 1 123 ? 7.070 18.021 0.065 1.00 96.81 123 GLN A N 1
ATOM 965 C CA . GLN A 1 123 ? 7.352 17.371 -1.222 1.00 96.81 123 GLN A CA 1
ATOM 966 C C . GLN A 1 123 ? 7.966 18.342 -2.243 1.00 96.81 123 GLN A C 1
ATOM 968 O O . GLN A 1 123 ? 8.795 17.926 -3.046 1.00 96.81 123 GLN A O 1
ATOM 973 N N . GLU A 1 124 ? 7.614 19.635 -2.195 1.00 98.00 124 GLU A N 1
ATOM 974 C CA . GLU A 1 124 ? 8.123 20.653 -3.129 1.00 98.00 124 GLU A CA 1
ATOM 975 C C . GLU A 1 124 ? 9.647 20.804 -3.026 1.00 98.00 124 GLU A C 1
ATOM 977 O O . GLU A 1 124 ? 10.307 20.983 -4.050 1.00 98.00 124 GLU A O 1
ATOM 982 N N . LYS A 1 125 ? 10.222 20.631 -1.825 1.00 96.69 125 LYS A N 1
ATOM 983 C CA . LYS A 1 125 ? 11.681 20.616 -1.616 1.00 96.69 125 LYS A CA 1
ATOM 984 C C . LYS A 1 125 ? 12.381 19.497 -2.392 1.00 96.69 125 LYS A C 1
ATOM 986 O O . LYS A 1 125 ? 13.502 19.696 -2.850 1.00 96.69 125 LYS A O 1
ATOM 991 N N . PHE A 1 126 ? 11.741 18.334 -2.524 1.00 94.88 126 PHE A N 1
ATOM 992 C CA . PHE A 1 126 ? 12.348 17.138 -3.119 1.00 94.88 126 PHE A CA 1
ATOM 993 C C . PHE A 1 126 ? 12.026 16.977 -4.603 1.00 94.88 126 PHE A C 1
ATOM 995 O O . PHE A 1 126 ? 12.855 16.488 -5.365 1.00 94.88 126 PHE A O 1
ATOM 1002 N N . THR A 1 127 ? 10.825 17.372 -5.027 1.00 96.62 127 THR A N 1
ATOM 1003 C CA . THR A 1 127 ? 10.355 17.169 -6.405 1.00 96.62 127 THR A CA 1
ATOM 1004 C C . THR A 1 127 ? 10.519 18.410 -7.279 1.00 96.62 127 THR A C 1
ATOM 1006 O O . THR A 1 127 ? 10.493 18.299 -8.504 1.00 96.62 127 THR A O 1
ATOM 1009 N N . GLY A 1 128 ? 10.622 19.599 -6.673 1.00 97.75 128 GLY A N 1
ATOM 1010 C CA . GLY A 1 128 ? 10.530 20.883 -7.370 1.00 97.75 128 GLY A CA 1
ATOM 1011 C C . GLY A 1 128 ? 9.132 21.207 -7.917 1.00 97.75 128 GLY A C 1
ATOM 1012 O O . GLY A 1 128 ? 8.947 22.247 -8.549 1.00 97.75 128 GLY A O 1
ATOM 1013 N N . ILE A 1 129 ? 8.129 20.347 -7.699 1.00 98.00 129 ILE A N 1
ATOM 1014 C CA . ILE A 1 129 ? 6.747 20.588 -8.125 1.00 98.00 129 ILE A CA 1
ATOM 1015 C C . ILE A 1 129 ? 6.066 21.455 -7.073 1.00 98.00 129 ILE A C 1
ATOM 1017 O O . ILE A 1 129 ? 5.988 21.076 -5.906 1.00 98.00 129 ILE A O 1
ATOM 1021 N N . SER A 1 130 ? 5.513 22.594 -7.492 1.00 98.38 130 SER A N 1
ATOM 1022 C CA . SER A 1 130 ? 4.884 23.523 -6.554 1.00 98.38 130 SER A CA 1
ATOM 1023 C C . SER A 1 130 ? 3.751 22.884 -5.751 1.00 98.38 130 SER A C 1
ATOM 1025 O O . SER A 1 130 ? 2.856 22.251 -6.326 1.00 98.38 130 SER A O 1
ATOM 1027 N N . LYS A 1 131 ? 3.698 23.154 -4.440 1.00 98.12 131 LYS A N 1
ATOM 1028 C CA . LYS A 1 131 ? 2.603 22.733 -3.552 1.00 98.12 131 LYS A CA 1
ATOM 1029 C C . LYS A 1 131 ? 1.222 23.096 -4.090 1.00 98.12 131 LYS A C 1
ATOM 1031 O O . LYS A 1 131 ? 0.289 22.311 -3.960 1.00 98.12 131 LYS A O 1
ATOM 1036 N N . LYS A 1 132 ? 1.088 24.245 -4.767 1.00 98.31 132 LYS A N 1
ATOM 1037 C CA . LYS A 1 132 ? -0.178 24.679 -5.385 1.00 98.31 132 LYS A CA 1
ATOM 1038 C C . LYS A 1 132 ? -0.646 23.710 -6.473 1.00 98.31 132 LYS A C 1
ATOM 1040 O O . LYS A 1 132 ? -1.835 23.410 -6.544 1.00 98.31 132 LYS A O 1
ATOM 1045 N N . ILE A 1 133 ? 0.283 23.215 -7.295 1.00 98.50 133 ILE A N 1
ATOM 1046 C CA . ILE A 1 133 ? -0.007 22.247 -8.359 1.00 98.50 133 ILE A CA 1
ATOM 1047 C C . ILE A 1 133 ? -0.424 20.916 -7.738 1.00 98.50 133 ILE A C 1
ATOM 1049 O O . ILE A 1 133 ? -1.465 20.380 -8.113 1.00 98.50 133 ILE A O 1
ATOM 1053 N N . VAL A 1 134 ? 0.337 20.419 -6.759 1.00 98.06 134 VAL A N 1
ATOM 1054 C CA . VAL A 1 134 ? 0.049 19.137 -6.096 1.00 98.06 134 VAL A CA 1
ATOM 1055 C C . VAL A 1 134 ? -1.299 19.161 -5.379 1.00 98.06 134 VAL A C 1
ATOM 1057 O O . VAL A 1 134 ? -2.097 18.247 -5.568 1.00 98.06 134 VAL A O 1
ATOM 1060 N N . ILE A 1 135 ? -1.601 20.224 -4.624 1.00 98.50 135 ILE A N 1
ATOM 1061 C CA . ILE A 1 135 ? -2.895 20.382 -3.940 1.00 98.50 135 ILE A CA 1
ATOM 1062 C C . ILE A 1 135 ? -4.043 20.399 -4.952 1.00 98.50 135 ILE A C 1
ATOM 1064 O O . ILE A 1 135 ? -5.046 19.712 -4.758 1.00 98.50 135 ILE A O 1
ATOM 1068 N N . ASN A 1 136 ? -3.912 21.177 -6.031 1.00 98.56 136 ASN A N 1
ATOM 1069 C CA . ASN A 1 136 ? -4.957 21.261 -7.045 1.00 98.56 136 ASN A CA 1
ATOM 1070 C C . ASN A 1 136 ? -5.176 19.910 -7.744 1.00 98.56 136 ASN A C 1
ATOM 1072 O O . ASN A 1 136 ? -6.315 19.468 -7.869 1.00 98.56 136 ASN A O 1
ATOM 1076 N N . PHE A 1 137 ? -4.098 19.229 -8.140 1.00 98.25 137 PHE A N 1
ATOM 1077 C CA . PHE A 1 137 ? -4.173 17.912 -8.767 1.00 98.25 137 PHE A CA 1
ATOM 1078 C C . PHE A 1 137 ? -4.816 16.873 -7.842 1.00 98.25 137 PHE A C 1
ATOM 1080 O O . PHE A 1 137 ? -5.751 16.194 -8.255 1.00 98.25 137 PHE A O 1
ATOM 1087 N N . ALA A 1 138 ? -4.375 16.784 -6.582 1.00 98.12 138 ALA A N 1
ATOM 1088 C CA . ALA A 1 138 ? -4.917 15.830 -5.616 1.00 98.12 138 ALA A CA 1
ATOM 1089 C C . ALA A 1 138 ? -6.421 16.044 -5.379 1.00 98.12 138 ALA A C 1
ATOM 1091 O O . ALA A 1 138 ? -7.187 15.082 -5.376 1.00 98.12 138 ALA A O 1
ATOM 1092 N N . ARG A 1 139 ? -6.861 17.305 -5.257 1.00 98.44 139 ARG A N 1
ATOM 1093 C CA . ARG A 1 139 ? -8.284 17.648 -5.115 1.00 98.44 139 ARG A CA 1
ATOM 1094 C C . ARG A 1 139 ? -9.092 17.277 -6.352 1.00 98.44 139 ARG A C 1
ATOM 1096 O O . ARG A 1 139 ? -10.141 16.666 -6.209 1.00 98.44 139 ARG A O 1
ATOM 1103 N N . GLN A 1 140 ? -8.608 17.604 -7.549 1.00 98.44 140 GLN A N 1
ATOM 1104 C CA . GLN A 1 140 ? -9.294 17.252 -8.798 1.00 98.44 140 GLN A CA 1
ATOM 1105 C C . GLN A 1 140 ? -9.367 15.736 -9.010 1.00 98.44 140 GLN A C 1
ATOM 1107 O O . GLN A 1 140 ? -10.386 15.227 -9.475 1.00 98.44 140 GLN A O 1
ATOM 1112 N N . PHE A 1 141 ? -8.308 15.009 -8.650 1.00 98.50 141 PHE A N 1
ATOM 1113 C CA . PHE A 1 141 ? -8.271 13.552 -8.718 1.00 98.50 141 PHE A CA 1
ATOM 1114 C C . PHE A 1 141 ? -9.308 12.923 -7.780 1.00 98.50 141 PHE A C 1
ATOM 1116 O O . PHE A 1 141 ? -10.073 12.063 -8.216 1.00 98.50 141 PHE A O 1
ATOM 1123 N N . ALA A 1 142 ? -9.362 13.376 -6.523 1.00 98.50 142 ALA A N 1
ATOM 1124 C CA . ALA A 1 142 ? -10.331 12.901 -5.537 1.00 98.50 142 ALA A CA 1
ATOM 1125 C C . ALA A 1 142 ? -11.774 13.267 -5.922 1.00 98.50 142 ALA A C 1
ATOM 1127 O O . ALA A 1 142 ? -12.637 12.398 -5.917 1.00 98.50 142 ALA A O 1
ATOM 1128 N N . ASP A 1 143 ? -12.017 14.511 -6.345 1.00 98.62 143 ASP A N 1
ATOM 1129 C CA . ASP A 1 143 ? -13.326 14.994 -6.809 1.00 98.62 143 ASP A CA 1
ATOM 1130 C C . ASP A 1 143 ? -13.829 14.204 -8.028 1.00 98.62 143 ASP A C 1
ATOM 1132 O O . ASP A 1 143 ? -14.994 13.814 -8.102 1.00 98.62 143 ASP A O 1
ATOM 1136 N N . THR A 1 144 ? -12.937 13.896 -8.974 1.00 98.56 144 THR A N 1
ATOM 1137 C CA . THR A 1 144 ? -13.281 13.049 -10.123 1.00 98.56 144 THR A CA 1
ATOM 1138 C C . THR A 1 144 ? -13.617 11.634 -9.668 1.00 98.56 144 THR A C 1
ATOM 1140 O O . THR A 1 144 ? -14.617 11.077 -10.121 1.00 98.56 144 THR A O 1
ATOM 1143 N N . ALA A 1 145 ? -12.822 11.044 -8.774 1.00 98.50 145 ALA A N 1
ATOM 1144 C CA . ALA A 1 145 ? -13.074 9.699 -8.274 1.00 98.50 145 ALA A CA 1
ATOM 1145 C C . ALA A 1 145 ? -14.411 9.620 -7.523 1.00 98.50 145 ALA A C 1
ATOM 1147 O O . ALA A 1 145 ? -15.209 8.735 -7.816 1.00 98.50 145 ALA A O 1
ATOM 1148 N N . GLU A 1 146 ? -14.702 10.579 -6.647 1.00 98.31 146 GLU A N 1
ATOM 1149 C CA . GLU A 1 146 ? -15.978 10.680 -5.933 1.00 98.31 146 GLU A CA 1
ATOM 1150 C C . GLU A 1 146 ? -17.160 10.768 -6.910 1.00 98.31 146 GLU A C 1
ATOM 1152 O O . GLU A 1 146 ? -18.067 9.936 -6.874 1.00 98.31 146 GLU A O 1
ATOM 1157 N N . LYS A 1 147 ? -17.123 11.716 -7.857 1.00 98.56 147 LYS A N 1
ATOM 1158 C CA . LYS A 1 147 ? -18.216 11.945 -8.822 1.00 98.56 147 LYS A CA 1
ATOM 1159 C C . LYS A 1 147 ? -18.452 10.786 -9.780 1.00 98.56 147 LYS A C 1
ATOM 1161 O O . LYS A 1 147 ? -19.527 10.682 -10.370 1.00 98.56 147 LYS A O 1
ATOM 1166 N N . THR A 1 148 ? -17.440 9.956 -10.000 1.00 98.25 148 THR A N 1
ATOM 1167 C CA . THR A 1 148 ? -17.489 8.880 -10.992 1.00 98.25 148 THR A CA 1
ATOM 1168 C C . THR A 1 148 ? -17.574 7.488 -10.385 1.00 98.25 148 THR A C 1
ATOM 1170 O O . THR A 1 148 ? -17.642 6.528 -11.155 1.00 98.25 148 THR A O 1
ATOM 1173 N N . ASP A 1 149 ? -17.608 7.373 -9.053 1.00 98.06 149 ASP A N 1
ATOM 1174 C CA . ASP A 1 149 ? -17.520 6.099 -8.329 1.00 98.06 149 ASP A CA 1
ATOM 1175 C C . ASP A 1 149 ? -16.216 5.338 -8.667 1.00 98.06 149 ASP A C 1
ATOM 1177 O O . ASP A 1 149 ? -16.208 4.165 -9.048 1.00 98.06 149 ASP A O 1
ATOM 1181 N N . GLY A 1 150 ? -15.092 6.056 -8.568 1.00 98.12 150 GLY A N 1
ATOM 1182 C CA . GLY A 1 150 ? -13.732 5.519 -8.634 1.00 98.12 150 GLY A CA 1
ATOM 1183 C C . GLY A 1 150 ? -13.089 5.483 -10.024 1.00 98.12 150 GLY A C 1
ATOM 1184 O O . GLY A 1 150 ? -12.139 4.731 -10.231 1.00 98.12 150 GLY A O 1
ATOM 1185 N N . LYS A 1 151 ? -13.547 6.262 -11.013 1.00 98.25 151 LYS A N 1
ATOM 1186 C CA . LYS A 1 151 ? -13.008 6.207 -12.395 1.00 98.25 151 LYS A CA 1
ATOM 1187 C C . LYS A 1 151 ? -11.782 7.097 -12.607 1.00 98.25 151 LYS A C 1
ATOM 1189 O O . LYS A 1 151 ? -11.696 7.838 -13.585 1.00 98.25 151 LYS A O 1
ATOM 1194 N N . CYS A 1 152 ? -10.819 6.993 -11.698 1.00 98.44 152 CYS A N 1
ATOM 1195 C CA . CYS A 1 152 ? -9.494 7.580 -11.857 1.00 98.44 152 CYS A CA 1
ATOM 1196 C C . CYS A 1 152 ? -8.458 6.473 -12.056 1.00 98.44 152 CYS A C 1
ATOM 1198 O O . CYS A 1 152 ? -8.357 5.547 -11.249 1.00 98.44 152 CYS A O 1
ATOM 1200 N N . THR A 1 153 ? -7.667 6.584 -13.122 1.00 98.44 153 THR A N 1
ATOM 1201 C CA . THR A 1 153 ? -6.613 5.621 -13.456 1.00 98.44 153 THR A CA 1
ATOM 1202 C C . THR A 1 153 ? -5.243 6.277 -13.352 1.00 98.44 153 THR A C 1
ATOM 1204 O O . THR A 1 153 ? -5.042 7.374 -13.871 1.00 98.44 153 THR A O 1
ATOM 1207 N N . VAL A 1 154 ? -4.281 5.584 -12.739 1.00 98.12 154 VAL A N 1
ATOM 1208 C CA . VAL A 1 154 ? -2.859 5.953 -12.811 1.00 98.12 154 VAL A CA 1
ATOM 1209 C C . VAL A 1 154 ? -2.143 4.948 -13.705 1.00 98.12 154 VAL A C 1
ATOM 1211 O O . VAL A 1 154 ? -2.107 3.755 -13.404 1.00 98.12 154 VAL A O 1
ATOM 1214 N N . ILE A 1 155 ? -1.572 5.436 -14.805 1.00 97.75 155 ILE A N 1
ATOM 1215 C CA . ILE A 1 155 ? -0.785 4.632 -15.742 1.00 97.75 155 ILE A CA 1
ATOM 1216 C C . ILE A 1 155 ? 0.690 4.762 -15.367 1.00 97.75 155 ILE A C 1
ATOM 1218 O O . ILE A 1 155 ? 1.225 5.869 -15.346 1.00 97.75 155 ILE A O 1
ATOM 1222 N N . ILE A 1 156 ? 1.347 3.640 -15.078 1.00 96.56 156 ILE A N 1
ATOM 1223 C CA . ILE A 1 156 ? 2.753 3.607 -14.659 1.00 96.56 156 ILE A CA 1
ATOM 1224 C C . ILE A 1 156 ? 3.564 2.622 -15.499 1.00 96.56 156 ILE A C 1
ATOM 1226 O O . ILE A 1 156 ? 3.035 1.634 -16.005 1.00 96.56 156 ILE A O 1
ATOM 1230 N N . GLY A 1 157 ? 4.871 2.854 -15.597 1.00 96.44 157 GLY A N 1
ATOM 1231 C CA . GLY A 1 157 ? 5.790 1.964 -16.304 1.00 96.44 157 GLY A CA 1
ATOM 1232 C C . GLY A 1 157 ? 7.207 2.008 -15.743 1.00 96.44 157 GLY A C 1
ATOM 1233 O O . GLY A 1 157 ? 7.430 2.402 -14.596 1.00 96.44 157 GLY A O 1
ATOM 1234 N N . ALA A 1 158 ? 8.181 1.626 -16.572 1.00 96.00 158 ALA A N 1
ATOM 1235 C CA . ALA A 1 158 ? 9.587 1.498 -16.177 1.00 96.00 158 ALA A CA 1
ATOM 1236 C C . ALA A 1 158 ? 10.191 2.770 -15.550 1.00 96.00 158 ALA A C 1
ATOM 1238 O O . ALA A 1 158 ? 11.058 2.658 -14.688 1.00 96.00 158 ALA A O 1
ATOM 1239 N N . GLY A 1 159 ? 9.692 3.960 -15.914 1.00 95.69 159 GLY A N 1
ATOM 1240 C CA . GLY A 1 159 ? 10.176 5.247 -15.396 1.00 95.69 159 GLY A CA 1
ATOM 1241 C C . GLY A 1 159 ? 10.107 5.395 -13.871 1.00 95.69 159 GLY A C 1
ATOM 1242 O O . GLY A 1 159 ? 10.909 6.132 -13.306 1.00 95.69 159 GLY A O 1
ATOM 1243 N N . ILE A 1 160 ? 9.208 4.658 -13.205 1.00 94.19 160 ILE A N 1
ATOM 1244 C CA . ILE A 1 160 ? 9.183 4.546 -11.738 1.00 94.19 160 ILE A CA 1
ATOM 1245 C C . ILE A 1 160 ? 9.540 3.140 -11.232 1.00 94.19 160 ILE A C 1
ATOM 1247 O O . ILE A 1 160 ? 9.975 2.991 -10.095 1.00 94.19 160 ILE A O 1
ATOM 1251 N N . ASN A 1 161 ? 9.389 2.107 -12.068 1.00 95.75 161 ASN A N 1
ATOM 1252 C CA . ASN A 1 161 ? 9.636 0.718 -11.670 1.00 95.75 161 ASN A CA 1
ATOM 1253 C C . ASN A 1 161 ? 11.119 0.340 -11.608 1.00 95.75 161 ASN A C 1
ATOM 1255 O O . ASN A 1 161 ? 11.488 -0.589 -10.903 1.00 95.75 161 ASN A O 1
ATOM 1259 N N . HIS A 1 162 ? 11.977 1.019 -12.370 1.00 96.44 162 HIS A N 1
ATOM 1260 C CA . HIS A 1 162 ? 13.406 0.690 -12.455 1.00 96.44 162 HIS A CA 1
ATOM 1261 C C . HIS A 1 162 ? 14.263 1.482 -11.457 1.00 96.44 162 HIS A C 1
ATOM 1263 O O . HIS A 1 162 ? 15.458 1.668 -11.663 1.00 96.44 162 HIS A O 1
ATOM 1269 N N . TRP A 1 163 ? 13.651 1.935 -10.363 1.00 95.25 163 TRP A N 1
ATOM 1270 C CA . TRP A 1 163 ? 14.350 2.509 -9.219 1.00 95.25 163 TRP A CA 1
ATOM 1271 C C . TRP A 1 163 ? 14.537 1.457 -8.127 1.00 95.25 163 TRP A C 1
ATOM 1273 O O . TRP A 1 163 ? 13.709 0.556 -7.976 1.00 95.25 163 TRP A O 1
ATOM 1283 N N . TYR A 1 164 ? 15.594 1.604 -7.325 1.00 90.56 164 TYR A N 1
ATOM 1284 C CA . TYR A 1 164 ? 15.861 0.716 -6.188 1.00 90.56 164 TYR A CA 1
ATOM 1285 C C . TYR A 1 164 ? 14.668 0.667 -5.216 1.00 90.56 164 TYR A C 1
ATOM 1287 O O . TYR A 1 164 ? 14.200 -0.405 -4.845 1.00 90.56 164 TYR A O 1
ATOM 1295 N N . HIS A 1 165 ? 14.088 1.831 -4.912 1.00 91.94 165 HIS A N 1
ATOM 1296 C CA . HIS A 1 165 ? 12.890 1.966 -4.080 1.00 91.94 165 HIS A CA 1
ATOM 1297 C C . HIS A 1 165 ? 11.581 2.001 -4.890 1.00 91.94 165 HIS A C 1
ATOM 1299 O O . HIS A 1 165 ? 10.638 2.705 -4.520 1.00 91.94 165 HIS A O 1
ATOM 1305 N N . ASN A 1 166 ? 11.488 1.260 -6.005 1.00 95.56 166 ASN A N 1
ATOM 1306 C CA . ASN A 1 166 ? 10.261 1.217 -6.817 1.00 95.56 166 ASN A CA 1
ATOM 1307 C C . ASN A 1 166 ? 9.019 0.836 -5.999 1.00 95.56 166 ASN A C 1
ATOM 1309 O O . ASN A 1 166 ? 7.935 1.354 -6.247 1.00 95.56 166 ASN A O 1
ATOM 1313 N N . ASN A 1 167 ? 9.185 -0.003 -4.977 1.00 93.12 167 ASN A N 1
ATOM 1314 C CA . ASN A 1 167 ? 8.123 -0.416 -4.074 1.00 93.12 167 ASN A CA 1
ATOM 1315 C C . ASN A 1 167 ? 7.472 0.789 -3.375 1.00 93.12 167 ASN A C 1
ATOM 1317 O O . ASN A 1 167 ? 6.246 0.853 -3.290 1.00 93.12 167 ASN A O 1
ATOM 1321 N N . LEU A 1 168 ? 8.265 1.762 -2.916 1.00 91.94 168 LEU A N 1
ATOM 1322 C CA . LEU A 1 168 ? 7.758 2.988 -2.295 1.00 91.94 168 LEU A CA 1
ATOM 1323 C C . LEU A 1 168 ? 7.041 3.861 -3.329 1.00 91.94 168 LEU A C 1
ATOM 1325 O O . LEU A 1 168 ? 5.920 4.313 -3.088 1.00 91.94 168 LEU A O 1
ATOM 1329 N N . ILE A 1 169 ? 7.641 4.019 -4.513 1.00 95.19 169 ILE A N 1
ATOM 1330 C CA . ILE A 1 169 ? 7.077 4.842 -5.589 1.00 95.19 169 ILE A CA 1
ATOM 1331 C C . ILE A 1 169 ? 5.752 4.257 -6.102 1.00 95.19 169 ILE A C 1
ATOM 1333 O O . ILE A 1 169 ? 4.843 5.013 -6.422 1.00 95.19 169 ILE A O 1
ATOM 1337 N N . TYR A 1 170 ? 5.595 2.929 -6.128 1.00 97.19 170 TYR A N 1
ATOM 1338 C CA . TYR A 1 170 ? 4.336 2.252 -6.469 1.00 97.19 170 TYR A CA 1
ATOM 1339 C C . TYR A 1 170 ? 3.279 2.413 -5.380 1.00 97.19 170 TYR A C 1
ATOM 1341 O O . TYR A 1 170 ? 2.105 2.649 -5.676 1.00 97.19 170 TYR A O 1
ATOM 1349 N N . ARG A 1 171 ? 3.678 2.285 -4.110 1.00 96.81 171 ARG A N 1
ATOM 1350 C CA . ARG A 1 171 ? 2.750 2.371 -2.975 1.00 96.81 171 ARG A CA 1
ATOM 1351 C C . ARG A 1 171 ? 2.102 3.748 -2.845 1.00 96.81 171 ARG A C 1
ATOM 1353 O O . ARG A 1 171 ? 0.957 3.799 -2.405 1.00 96.81 171 ARG A O 1
ATOM 1360 N N . GLY A 1 172 ? 2.759 4.825 -3.279 1.00 95.31 172 GLY A N 1
ATOM 1361 C CA . GLY A 1 172 ? 2.179 6.175 -3.331 1.00 95.31 172 GLY A CA 1
ATOM 1362 C C . GLY A 1 172 ? 0.843 6.245 -4.097 1.00 95.31 172 GLY A C 1
ATOM 1363 O O . GLY A 1 172 ? -0.208 6.405 -3.471 1.00 95.31 172 GLY A O 1
ATOM 1364 N N . PRO A 1 173 ? 0.832 6.080 -5.434 1.00 96.12 173 PRO A N 1
ATOM 1365 C CA . PRO A 1 173 ? -0.394 6.103 -6.227 1.00 96.12 173 PRO A CA 1
ATOM 1366 C C . PRO A 1 173 ? -1.350 4.957 -5.881 1.00 96.12 173 PRO A C 1
ATOM 1368 O O . PRO A 1 173 ? -2.558 5.170 -5.925 1.00 96.12 173 PRO A O 1
ATOM 1371 N N . ILE A 1 174 ? -0.860 3.771 -5.487 1.00 97.81 174 ILE A N 1
ATOM 1372 C CA . ILE A 1 174 ? -1.735 2.686 -5.000 1.00 97.81 174 ILE A CA 1
ATOM 1373 C C . ILE A 1 174 ? -2.546 3.154 -3.788 1.00 97.81 174 ILE A C 1
ATOM 1375 O O . ILE A 1 174 ? -3.752 2.932 -3.748 1.00 97.81 174 ILE A O 1
ATOM 1379 N N . THR A 1 175 ? -1.918 3.836 -2.830 1.00 97.56 175 THR A N 1
ATOM 1380 C CA . THR A 1 175 ? -2.611 4.360 -1.643 1.00 97.56 175 THR A CA 1
ATOM 1381 C C . THR A 1 175 ? -3.674 5.381 -2.029 1.00 97.56 175 THR A C 1
ATOM 1383 O O . THR A 1 175 ? -4.813 5.261 -1.585 1.00 97.56 175 THR A O 1
ATOM 1386 N N . ALA A 1 176 ? -3.349 6.327 -2.915 1.00 96.94 176 ALA A N 1
ATOM 1387 C CA . ALA A 1 176 ? -4.321 7.302 -3.412 1.00 96.94 176 ALA A CA 1
ATOM 1388 C C . ALA A 1 176 ? -5.513 6.629 -4.118 1.00 96.94 176 ALA A C 1
ATOM 1390 O O . ALA A 1 176 ? -6.664 6.972 -3.858 1.00 96.94 176 ALA A O 1
ATOM 1391 N N . LEU A 1 177 ? -5.253 5.629 -4.967 1.00 98.44 177 LEU A N 1
ATOM 1392 C CA . LEU A 1 177 ? -6.284 4.855 -5.663 1.00 98.44 177 LEU A CA 1
ATOM 1393 C C . LEU A 1 177 ? -7.159 4.037 -4.705 1.00 98.44 177 LEU A C 1
ATOM 1395 O O . LEU A 1 177 ? -8.361 3.937 -4.937 1.00 98.44 177 LEU A O 1
ATOM 1399 N N . MET A 1 178 ? -6.583 3.451 -3.650 1.00 98.06 178 MET A N 1
ATOM 1400 C CA . MET A 1 178 ? -7.346 2.741 -2.617 1.00 98.06 178 MET A CA 1
ATOM 1401 C C . MET A 1 178 ? -8.242 3.705 -1.833 1.00 98.06 178 MET A C 1
ATOM 1403 O O . MET A 1 178 ? -9.428 3.430 -1.679 1.00 98.06 178 MET A O 1
ATOM 1407 N N . LEU A 1 179 ? -7.702 4.851 -1.401 1.00 97.12 179 LEU A N 1
ATOM 1408 C CA . LEU A 1 179 ? -8.451 5.890 -0.683 1.00 97.12 179 LEU A CA 1
ATOM 1409 C C . LEU A 1 179 ? -9.588 6.490 -1.519 1.00 97.12 179 LEU A C 1
ATOM 1411 O O . LEU A 1 179 ? -10.636 6.820 -0.980 1.00 97.12 179 LEU A O 1
ATOM 1415 N N . CYS A 1 180 ? -9.394 6.598 -2.834 1.00 98.25 180 CYS A N 1
ATOM 1416 C CA . CYS A 1 180 ? -10.397 7.111 -3.768 1.00 98.25 180 CYS A CA 1
ATOM 1417 C C . CYS A 1 180 ? -11.344 6.023 -4.319 1.00 98.25 180 CYS A C 1
ATOM 1419 O O . CYS A 1 180 ? -12.133 6.305 -5.218 1.00 98.25 180 CYS A O 1
ATOM 1421 N N . GLY A 1 181 ? -11.258 4.775 -3.839 1.00 98.00 181 GLY A N 1
ATOM 1422 C CA . GLY A 1 181 ? -12.148 3.688 -4.270 1.00 98.00 181 GLY A CA 1
ATOM 1423 C C . GLY A 1 181 ? -11.988 3.268 -5.737 1.00 98.00 181 GLY A C 1
ATOM 1424 O O . GLY A 1 181 ? -12.920 2.734 -6.333 1.00 98.00 181 GLY A O 1
ATOM 1425 N N . CYS A 1 182 ? -10.821 3.505 -6.341 1.00 98.56 182 CYS A N 1
ATOM 1426 C CA . CYS A 1 182 ? -10.618 3.314 -7.777 1.00 98.56 182 CYS A CA 1
ATOM 1427 C C . CYS A 1 182 ? -10.269 1.872 -8.174 1.00 98.56 182 CYS A C 1
ATOM 1429 O O . CYS A 1 182 ? -10.491 1.457 -9.312 1.00 98.56 182 CYS A O 1
ATOM 1431 N N . VAL A 1 183 ? -9.664 1.101 -7.266 1.00 97.94 183 VAL A N 1
ATOM 1432 C CA . VAL A 1 183 ? -9.176 -0.254 -7.569 1.00 97.94 183 VAL A CA 1
ATOM 1433 C C . VAL A 1 183 ? -10.357 -1.203 -7.791 1.00 97.94 183 VAL A C 1
ATOM 1435 O O . VAL A 1 183 ? -11.199 -1.374 -6.917 1.00 97.94 183 VAL A O 1
ATOM 1438 N N . GLY A 1 184 ? -10.403 -1.849 -8.960 1.00 96.31 184 GLY A N 1
ATOM 1439 C CA . GLY A 1 184 ? -11.469 -2.791 -9.324 1.00 96.31 184 GLY A CA 1
ATOM 1440 C C . GLY A 1 184 ? -12.686 -2.155 -10.007 1.00 96.31 184 GLY A C 1
ATOM 1441 O O . GLY A 1 184 ? -13.635 -2.869 -10.330 1.00 96.31 184 GLY A O 1
ATOM 1442 N N . LYS A 1 185 ? -12.666 -0.843 -10.274 1.00 97.25 185 LYS A N 1
ATOM 1443 C CA . LYS A 1 185 ? -13.706 -0.136 -11.037 1.00 97.25 185 LYS A CA 1
ATOM 1444 C C . LYS A 1 185 ? -13.316 -0.023 -12.512 1.00 97.25 185 LYS A C 1
ATOM 1446 O O . LYS A 1 185 ? -12.169 0.257 -12.846 1.00 97.25 185 LYS A O 1
ATOM 1451 N N . ASN A 1 186 ? -14.275 -0.189 -13.422 1.00 97.44 186 ASN A N 1
ATOM 1452 C CA . ASN A 1 186 ? -14.033 0.060 -14.848 1.00 97.44 186 ASN A CA 1
ATOM 1453 C C . ASN A 1 186 ? -13.711 1.544 -15.085 1.00 97.44 186 ASN A C 1
ATOM 1455 O O . ASN A 1 186 ? -14.523 2.407 -14.758 1.00 97.44 186 ASN A O 1
ATOM 1459 N N . GLY A 1 187 ? -12.551 1.827 -15.684 1.00 96.50 187 GLY A N 1
ATOM 1460 C CA . GLY A 1 187 ? -12.018 3.189 -15.829 1.00 96.50 187 GLY A CA 1
ATOM 1461 C C . GLY A 1 187 ? -11.224 3.686 -14.613 1.00 96.50 187 GLY A C 1
ATOM 1462 O O . GLY A 1 187 ? -10.764 4.827 -14.621 1.00 96.50 187 GLY A O 1
ATOM 1463 N N . GLY A 1 188 ? -11.050 2.845 -13.589 1.00 97.69 188 GLY A N 1
ATOM 1464 C CA . GLY A 1 188 ? -10.294 3.135 -12.377 1.00 97.69 188 GLY A CA 1
ATOM 1465 C C . GLY A 1 188 ? -9.160 2.145 -12.110 1.00 97.69 188 GLY A C 1
ATOM 1466 O O . GLY A 1 188 ? -9.165 1.010 -12.590 1.00 97.69 188 GLY A O 1
ATOM 1467 N N . GLY A 1 189 ? -8.190 2.572 -11.302 1.00 97.94 189 GLY A N 1
ATOM 1468 C CA . GLY A 1 189 ? -7.166 1.698 -10.728 1.00 97.94 189 GLY A CA 1
ATOM 1469 C C . GLY A 1 189 ? -5.746 1.981 -11.209 1.00 97.94 189 GLY A C 1
ATOM 1470 O O . GLY A 1 189 ? -5.443 3.020 -11.797 1.00 97.94 189 GLY A O 1
ATOM 1471 N N . LEU A 1 190 ? -4.844 1.050 -10.901 1.00 97.75 190 LEU A N 1
ATOM 1472 C CA . LEU A 1 190 ? -3.447 1.129 -11.309 1.00 97.75 190 LEU A CA 1
ATOM 1473 C C . LEU A 1 190 ? -3.249 0.329 -12.593 1.00 97.75 190 LEU A C 1
ATOM 1475 O O . LEU A 1 190 ? -3.457 -0.883 -12.610 1.00 97.75 190 LEU A O 1
ATOM 1479 N N . ALA A 1 191 ? -2.804 0.998 -13.649 1.00 97.31 191 ALA A N 1
ATOM 1480 C CA . ALA A 1 191 ? -2.517 0.377 -14.930 1.00 97.31 191 ALA A CA 1
ATOM 1481 C C . ALA A 1 191 ? -0.999 0.341 -15.151 1.00 97.31 191 ALA A C 1
ATOM 1483 O O . ALA A 1 191 ? -0.385 1.308 -15.603 1.00 97.31 191 ALA A O 1
ATOM 1484 N N . HIS A 1 192 ? -0.388 -0.779 -14.771 1.00 97.19 192 HIS A N 1
ATOM 1485 C CA . HIS A 1 192 ? 1.044 -1.014 -14.921 1.00 97.19 192 HIS A CA 1
ATOM 1486 C C . HIS A 1 192 ? 1.370 -1.605 -16.297 1.00 97.19 192 HIS A C 1
ATOM 1488 O O . HIS A 1 192 ? 0.840 -2.655 -16.658 1.00 97.19 192 HIS A O 1
ATOM 1494 N N . TYR A 1 193 ? 2.274 -0.956 -17.035 1.00 97.00 193 TYR A N 1
ATOM 1495 C CA . TYR A 1 193 ? 2.746 -1.417 -18.341 1.00 97.00 193 TYR A CA 1
ATOM 1496 C C . TYR A 1 193 ? 4.278 -1.413 -18.415 1.00 97.00 193 TYR A C 1
ATOM 1498 O O . TYR A 1 193 ? 4.926 -0.373 -18.283 1.00 97.00 193 TYR A O 1
ATOM 1506 N N . VAL A 1 194 ? 4.854 -2.593 -18.648 1.00 95.75 194 VAL A N 1
ATOM 1507 C CA . VAL A 1 194 ? 6.292 -2.824 -18.874 1.00 95.75 194 VAL A CA 1
ATOM 1508 C C . VAL A 1 194 ? 6.469 -3.761 -20.074 1.00 95.75 194 VAL A C 1
ATOM 1510 O O . VAL A 1 194 ? 6.011 -3.437 -21.165 1.00 95.75 194 VAL A O 1
ATOM 1513 N N . GLY A 1 195 ? 7.119 -4.914 -19.906 1.00 95.12 195 GLY A N 1
ATOM 1514 C CA . GLY A 1 195 ? 7.164 -5.967 -20.913 1.00 95.12 195 GLY A CA 1
ATOM 1515 C C . GLY A 1 195 ? 5.836 -6.713 -21.067 1.00 95.12 195 GLY A C 1
ATOM 1516 O O . GLY A 1 195 ? 4.890 -6.548 -20.295 1.00 95.12 195 GLY A O 1
ATOM 1517 N N . GLN A 1 196 ? 5.784 -7.583 -22.072 1.00 95.75 196 GLN A N 1
ATOM 1518 C CA . GLN A 1 196 ? 4.619 -8.408 -22.384 1.00 95.75 196 GLN A CA 1
ATOM 1519 C C . GLN A 1 196 ? 4.542 -9.638 -21.459 1.00 95.75 196 GLN A C 1
ATOM 1521 O O . GLN A 1 196 ? 4.793 -10.763 -21.880 1.00 95.75 196 GLN A O 1
ATOM 1526 N N . GLU A 1 197 ? 4.216 -9.426 -20.182 1.00 95.56 197 GLU A N 1
ATOM 1527 C CA . GLU A 1 197 ? 4.175 -10.506 -19.177 1.00 95.56 197 GLU A CA 1
ATOM 1528 C C . GLU A 1 197 ? 2.881 -11.334 -19.189 1.00 95.56 197 GLU A C 1
ATOM 1530 O O . GLU A 1 197 ? 2.882 -12.511 -18.822 1.00 95.56 197 GLU A O 1
ATOM 1535 N N . LYS A 1 198 ? 1.762 -10.746 -19.636 1.00 96.44 198 LYS A N 1
ATOM 1536 C CA . LYS A 1 198 ? 0.448 -11.393 -19.578 1.00 96.44 198 LYS A CA 1
ATOM 1537 C C . LYS A 1 198 ? 0.296 -12.458 -20.662 1.00 96.44 198 LYS A C 1
ATOM 1539 O O . LYS A 1 198 ? -0.245 -12.211 -21.740 1.00 96.44 198 LYS A O 1
ATOM 1544 N N . LEU A 1 199 ? 0.702 -13.679 -20.336 1.00 96.56 199 LEU A N 1
ATOM 1545 C CA . LEU A 1 199 ? 0.386 -14.872 -21.112 1.00 96.56 199 LEU A CA 1
ATOM 1546 C C . LEU A 1 199 ? -1.011 -15.389 -20.738 1.00 96.56 199 LEU A C 1
ATOM 1548 O O . LEU A 1 199 ? -1.182 -16.070 -19.731 1.00 96.56 199 LEU A O 1
ATOM 1552 N N . ALA A 1 200 ? -2.022 -15.067 -21.550 1.00 97.25 200 ALA A N 1
ATOM 1553 C CA . ALA A 1 200 ? -3.417 -15.414 -21.254 1.00 97.25 200 ALA A CA 1
ATOM 1554 C C . ALA A 1 200 ? -3.657 -16.922 -20.982 1.00 97.25 200 ALA A C 1
ATOM 1556 O O . ALA A 1 200 ? -4.298 -17.236 -19.978 1.00 97.25 200 ALA A O 1
ATOM 1557 N N . PRO A 1 201 ? -3.122 -17.873 -21.777 1.00 97.06 201 PRO A N 1
ATOM 1558 C CA . PRO A 1 201 ? -3.268 -19.304 -21.505 1.00 97.06 201 PRO A CA 1
ATOM 1559 C C . PRO A 1 201 ? -2.150 -19.847 -20.589 1.00 97.06 201 PRO A C 1
ATOM 1561 O O . PRO A 1 201 ? -1.500 -20.840 -20.917 1.00 97.06 201 PRO A O 1
ATOM 1564 N N . ILE A 1 202 ? -1.907 -19.214 -19.433 1.00 96.56 202 ILE A N 1
ATOM 1565 C CA . ILE A 1 202 ? -0.776 -19.565 -18.551 1.00 96.56 202 ILE A CA 1
ATOM 1566 C C . ILE A 1 202 ? -0.826 -21.009 -18.034 1.00 96.56 202 ILE A C 1
ATOM 1568 O O . ILE A 1 202 ? 0.212 -21.654 -17.944 1.00 96.56 202 ILE A O 1
ATOM 1572 N N . ALA A 1 203 ? -2.012 -21.539 -17.717 1.00 95.19 203 ALA A N 1
ATOM 1573 C CA . ALA A 1 203 ? -2.160 -22.884 -17.157 1.00 95.19 203 ALA A CA 1
ATOM 1574 C C . ALA A 1 203 ? -1.705 -23.999 -18.126 1.00 95.19 203 ALA A C 1
ATOM 1576 O O . ALA A 1 203 ? -0.801 -24.752 -17.755 1.00 95.19 203 ALA A O 1
ATOM 1577 N N . PRO A 1 204 ? -2.240 -24.103 -19.362 1.00 96.38 204 PRO A N 1
ATOM 1578 C CA . PRO A 1 204 ? -1.767 -25.107 -20.315 1.00 96.38 204 PRO A CA 1
ATOM 1579 C C . PRO A 1 204 ? -0.332 -24.840 -20.779 1.00 96.38 204 PRO A C 1
ATOM 1581 O O . PRO A 1 204 ? 0.440 -25.783 -20.929 1.00 96.38 204 PRO A O 1
ATOM 1584 N N . TRP A 1 205 ? 0.062 -23.573 -20.951 1.00 96.38 205 TRP A N 1
ATOM 1585 C CA . TRP A 1 205 ? 1.442 -23.255 -21.310 1.00 96.38 205 TRP A CA 1
ATOM 1586 C C . TRP A 1 205 ? 2.430 -23.730 -20.246 1.00 96.38 205 TRP A C 1
ATOM 1588 O O . TRP A 1 205 ? 3.437 -24.337 -20.593 1.00 96.38 205 TRP A O 1
ATOM 1598 N N . LYS A 1 206 ? 2.129 -23.501 -18.960 1.00 94.31 206 LYS A N 1
ATOM 1599 C CA . LYS A 1 206 ? 2.986 -23.915 -17.845 1.00 94.31 206 LYS A CA 1
ATOM 1600 C C . LYS A 1 206 ? 3.126 -25.432 -17.785 1.00 94.31 206 LYS A C 1
ATOM 1602 O O . LYS A 1 206 ? 4.226 -25.903 -17.541 1.00 94.31 206 LYS A O 1
ATOM 1607 N N . ALA A 1 207 ? 2.047 -26.179 -18.034 1.00 94.19 207 ALA A N 1
ATOM 1608 C CA . ALA A 1 207 ? 2.097 -27.639 -18.047 1.00 94.19 207 ALA A CA 1
ATOM 1609 C C . ALA A 1 207 ? 3.138 -28.165 -19.050 1.00 94.19 207 ALA A C 1
ATOM 1611 O O . ALA A 1 207 ? 3.989 -28.965 -18.673 1.00 94.19 207 ALA A O 1
ATOM 1612 N N . VAL A 1 208 ? 3.117 -27.640 -20.281 1.00 95.06 208 VAL A N 1
ATOM 1613 C CA . VAL A 1 208 ? 4.051 -28.029 -21.350 1.00 95.06 208 VAL A CA 1
ATOM 1614 C C . VAL A 1 208 ? 5.454 -27.465 -21.110 1.00 95.06 208 VAL A C 1
ATOM 1616 O O . VAL A 1 208 ? 6.435 -28.198 -21.201 1.00 95.06 208 VAL A O 1
ATOM 1619 N N . SER A 1 209 ? 5.580 -26.174 -20.786 1.00 95.06 209 SER A N 1
ATOM 1620 C CA . SER A 1 209 ? 6.886 -25.510 -20.657 1.00 95.06 209 SER A CA 1
ATOM 1621 C C . SER A 1 209 ? 7.711 -26.038 -19.484 1.00 95.06 209 SER A C 1
ATOM 1623 O O . SER A 1 209 ? 8.939 -25.994 -19.530 1.00 95.06 209 SER A O 1
ATOM 1625 N N . SER A 1 210 ? 7.049 -26.572 -18.455 1.00 94.62 210 SER A N 1
ATOM 1626 C CA . SER A 1 210 ? 7.692 -27.155 -17.280 1.0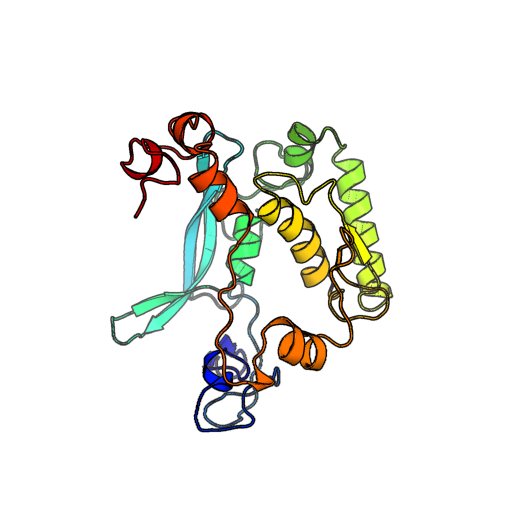0 94.62 210 SER A CA 1
ATOM 1627 C C . SER A 1 210 ? 7.743 -28.688 -17.295 1.00 94.62 210 SER A C 1
ATOM 1629 O O . SER A 1 210 ? 8.148 -29.262 -16.285 1.00 94.62 210 SER A O 1
ATOM 1631 N N . ALA A 1 211 ? 7.289 -29.348 -18.372 1.00 95.31 211 ALA A N 1
ATOM 1632 C CA . ALA A 1 211 ? 7.096 -30.803 -18.448 1.00 95.31 211 ALA A CA 1
ATOM 1633 C C . ALA A 1 211 ? 6.300 -31.389 -17.258 1.00 95.31 211 ALA A C 1
ATOM 1635 O O . ALA A 1 211 ? 6.548 -32.512 -16.808 1.00 95.31 211 ALA A O 1
ATOM 1636 N N . ALA A 1 212 ? 5.358 -30.619 -16.698 1.00 93.00 212 ALA A N 1
ATOM 1637 C CA . ALA A 1 212 ? 4.564 -31.063 -15.549 1.00 93.00 212 ALA A CA 1
ATOM 1638 C C . ALA A 1 212 ? 3.592 -32.192 -15.922 1.00 93.00 212 ALA A C 1
ATOM 1640 O O . ALA A 1 212 ? 3.202 -32.978 -15.062 1.00 93.00 212 ALA A O 1
ATOM 1641 N N . ASP A 1 213 ? 3.236 -32.304 -17.200 1.00 94.00 213 ASP A N 1
ATOM 1642 C CA . ASP A 1 213 ? 2.496 -33.430 -17.771 1.00 94.00 213 ASP A CA 1
ATOM 1643 C C . ASP A 1 213 ? 3.258 -34.765 -17.670 1.00 94.00 213 ASP A C 1
ATOM 1645 O O . ASP A 1 213 ? 2.630 -35.818 -17.592 1.00 94.00 213 ASP A O 1
ATOM 1649 N N . TRP A 1 214 ? 4.590 -34.729 -17.559 1.00 94.56 214 TRP A N 1
ATOM 1650 C CA . TRP A 1 214 ? 5.442 -35.902 -17.312 1.00 94.56 214 TRP A CA 1
ATOM 1651 C C . TRP A 1 214 ? 5.712 -36.155 -15.819 1.00 94.56 214 TRP A C 1
ATOM 1653 O O . TRP A 1 214 ? 6.516 -37.019 -15.471 1.00 94.56 214 TRP A O 1
ATOM 1663 N N . GLY A 1 215 ? 5.070 -35.399 -14.920 1.00 87.62 215 GLY A N 1
ATOM 1664 C CA . GLY A 1 215 ? 5.281 -35.489 -13.471 1.00 87.62 215 GLY A CA 1
ATOM 1665 C C . GLY A 1 215 ? 6.589 -34.854 -12.982 1.00 87.62 215 GLY A C 1
ATOM 1666 O O . GLY A 1 215 ? 6.984 -35.071 -11.836 1.00 87.62 215 GLY A O 1
ATOM 1667 N N . ALA A 1 216 ? 7.272 -34.071 -13.824 1.00 83.38 216 ALA A N 1
ATOM 1668 C CA . ALA A 1 216 ? 8.495 -33.377 -13.444 1.00 83.38 216 ALA A CA 1
ATOM 1669 C C . ALA A 1 216 ? 8.199 -32.106 -12.630 1.00 83.38 216 ALA A C 1
ATOM 1671 O O . ALA A 1 216 ? 7.277 -31.346 -12.925 1.00 83.38 216 ALA A O 1
ATOM 1672 N N . SER A 1 217 ? 9.042 -31.836 -11.631 1.00 86.44 217 SER A N 1
ATOM 1673 C CA . SER A 1 217 ? 9.111 -30.520 -10.996 1.00 86.44 217 SER A CA 1
ATOM 1674 C C . SER A 1 217 ? 10.186 -29.696 -11.696 1.00 86.44 217 SER A C 1
ATOM 1676 O O . SER A 1 217 ? 11.376 -30.015 -11.615 1.00 86.44 217 SER A O 1
ATOM 1678 N N . ALA A 1 218 ? 9.781 -28.655 -12.423 1.00 92.06 218 ALA A N 1
ATOM 1679 C CA . ALA A 1 218 ? 10.731 -27.775 -13.089 1.00 92.06 218 ALA A CA 1
ATOM 1680 C C . ALA A 1 218 ? 11.529 -26.943 -12.081 1.00 92.06 218 ALA A C 1
ATOM 1682 O O . ALA A 1 218 ? 10.992 -26.400 -11.113 1.00 92.06 218 ALA A O 1
ATOM 1683 N N . ARG A 1 219 ? 12.826 -26.785 -12.355 1.00 93.50 219 ARG A N 1
ATOM 1684 C CA . ARG A 1 219 ? 13.716 -25.917 -11.580 1.00 93.50 219 ARG A CA 1
ATOM 1685 C C . ARG A 1 219 ? 13.599 -24.486 -12.086 1.00 93.50 219 ARG A C 1
ATOM 1687 O O . ARG A 1 219 ? 14.344 -24.065 -12.965 1.00 93.50 219 ARG A O 1
ATOM 1694 N N . MET A 1 220 ? 12.640 -23.754 -11.538 1.00 94.38 220 MET A N 1
ATOM 1695 C CA . MET A 1 220 ? 12.529 -22.318 -11.771 1.00 94.38 220 MET A CA 1
ATOM 1696 C C . MET A 1 220 ? 13.608 -21.592 -10.965 1.00 94.38 220 MET A C 1
ATOM 1698 O O . MET A 1 220 ? 13.803 -21.899 -9.792 1.00 94.38 220 MET A O 1
ATOM 1702 N N . GLN A 1 221 ? 14.286 -20.630 -11.589 1.00 96.06 221 GLN A N 1
ATOM 1703 C CA . GLN A 1 221 ? 15.299 -19.803 -10.938 1.00 96.06 221 GLN A CA 1
ATOM 1704 C C . GLN A 1 221 ? 15.025 -18.326 -11.204 1.00 96.06 221 GLN A C 1
ATOM 1706 O O . GLN A 1 221 ? 14.726 -17.940 -12.336 1.00 96.06 221 GLN A O 1
ATOM 1711 N N . ASN A 1 222 ? 15.146 -17.484 -10.178 1.00 97.06 222 ASN A N 1
ATOM 1712 C CA . ASN A 1 222 ? 15.027 -16.046 -10.357 1.00 97.06 222 ASN A CA 1
ATOM 1713 C C . ASN A 1 222 ? 16.323 -15.494 -10.981 1.00 97.06 222 ASN A C 1
ATOM 1715 O O . ASN A 1 222 ? 17.412 -15.563 -10.411 1.00 97.06 222 ASN A O 1
ATOM 1719 N N . ALA A 1 223 ? 16.208 -14.945 -12.190 1.00 97.25 223 ALA A N 1
ATOM 1720 C CA . ALA A 1 223 ? 17.364 -14.509 -12.966 1.00 97.25 223 ALA A CA 1
ATOM 1721 C C . ALA A 1 223 ? 18.233 -13.431 -12.281 1.00 97.25 223 ALA A C 1
ATOM 1723 O O . ALA A 1 223 ? 19.452 -13.540 -12.410 1.00 97.25 223 ALA A O 1
ATOM 1724 N N . PRO A 1 224 ? 17.693 -12.425 -11.554 1.00 95.06 224 PRO A N 1
ATOM 1725 C CA . PRO A 1 224 ? 18.527 -11.393 -10.935 1.00 95.06 224 PRO A CA 1
ATOM 1726 C C . PRO A 1 224 ? 19.536 -11.957 -9.931 1.00 95.06 224 PRO A C 1
ATOM 1728 O O . PRO A 1 224 ? 20.730 -11.706 -10.073 1.00 95.06 224 PRO A O 1
ATOM 1731 N N . SER A 1 225 ? 19.090 -12.790 -8.982 1.00 94.69 225 SER A N 1
ATOM 1732 C CA . SER A 1 225 ? 20.000 -13.426 -8.019 1.00 94.69 225 SER A CA 1
ATOM 1733 C C . SER A 1 225 ? 20.967 -14.378 -8.713 1.00 94.69 225 SER A C 1
ATOM 1735 O O . SER A 1 225 ? 22.146 -14.403 -8.372 1.00 94.69 225 SER A O 1
ATOM 1737 N N . TRP A 1 226 ? 20.508 -15.125 -9.725 1.00 96.19 226 TRP A N 1
ATOM 1738 C CA . TRP A 1 226 ? 21.395 -16.003 -10.486 1.00 96.19 226 TRP A CA 1
ATOM 1739 C C . TRP A 1 226 ? 22.546 -15.226 -11.136 1.00 96.19 226 TRP A C 1
ATOM 1741 O O . TRP A 1 226 ? 23.696 -15.608 -10.940 1.00 96.19 226 TRP A O 1
ATOM 1751 N N . HIS A 1 227 ? 22.270 -14.119 -11.833 1.00 97.12 227 HIS A N 1
ATOM 1752 C CA . HIS A 1 227 ? 23.321 -13.306 -12.453 1.00 97.12 227 HIS A CA 1
ATOM 1753 C C . HIS A 1 227 ? 24.211 -12.634 -11.408 1.00 97.12 227 HIS A C 1
ATOM 1755 O O . HIS A 1 227 ? 25.426 -12.701 -11.537 1.00 97.12 227 HIS A O 1
ATOM 1761 N N . TYR A 1 228 ? 23.630 -12.045 -10.359 1.00 94.06 228 TYR A N 1
ATOM 1762 C CA . TYR A 1 228 ? 24.385 -11.374 -9.297 1.00 94.06 228 TYR A CA 1
ATOM 1763 C C . TYR A 1 228 ? 25.442 -12.295 -8.661 1.00 94.06 228 TYR A C 1
ATOM 1765 O O . TYR A 1 228 ? 26.590 -11.885 -8.482 1.00 94.06 228 TYR A O 1
ATOM 1773 N N . ILE A 1 229 ? 25.080 -13.560 -8.409 1.00 95.06 229 ILE A N 1
ATOM 1774 C CA . ILE A 1 229 ? 25.993 -14.583 -7.881 1.00 95.06 229 ILE A CA 1
ATOM 1775 C C . ILE A 1 229 ? 26.974 -15.084 -8.950 1.00 95.06 229 ILE A C 1
ATOM 1777 O O . ILE A 1 229 ? 28.181 -15.063 -8.731 1.00 95.06 229 ILE A O 1
ATOM 1781 N N . HIS A 1 230 ? 26.485 -15.529 -10.111 1.00 96.25 230 HIS A N 1
ATOM 1782 C CA . HIS A 1 230 ? 27.307 -16.260 -11.089 1.00 96.25 230 HIS A CA 1
ATOM 1783 C C . HIS A 1 230 ? 28.164 -15.360 -11.983 1.00 96.25 230 HIS A C 1
ATOM 1785 O O . HIS A 1 230 ? 29.064 -15.858 -12.654 1.00 96.25 230 HIS A O 1
ATOM 1791 N N . SER A 1 231 ? 27.905 -14.052 -12.006 1.00 96.50 231 SER A N 1
ATOM 1792 C CA . SER A 1 231 ? 28.784 -13.071 -12.644 1.00 96.50 231 SER A CA 1
ATOM 1793 C C . SER A 1 231 ? 29.674 -12.342 -11.635 1.00 96.50 231 SER A C 1
ATOM 1795 O O . SER A 1 231 ? 30.219 -11.295 -11.979 1.00 96.50 231 SER A O 1
ATOM 1797 N N . ASP A 1 232 ? 29.757 -12.831 -10.390 1.00 94.31 232 ASP A N 1
ATOM 1798 C CA . ASP A 1 232 ? 30.571 -12.252 -9.316 1.00 94.31 232 ASP A CA 1
ATOM 1799 C C . ASP A 1 232 ? 30.296 -10.754 -9.045 1.00 94.31 232 ASP A C 1
ATOM 1801 O O . ASP A 1 232 ? 31.148 -10.051 -8.504 1.00 94.31 232 ASP A O 1
ATOM 1805 N N . GLN A 1 233 ? 29.101 -10.238 -9.377 1.00 93.12 233 GLN A N 1
ATOM 1806 C CA . GLN A 1 233 ? 28.760 -8.821 -9.155 1.00 93.12 233 GLN A CA 1
ATOM 1807 C C . GLN A 1 233 ? 28.831 -8.448 -7.673 1.00 93.12 233 GLN A C 1
ATOM 1809 O O . GLN A 1 233 ? 29.289 -7.360 -7.332 1.00 93.12 233 GLN A O 1
ATOM 1814 N N . TRP A 1 234 ? 28.448 -9.378 -6.798 1.00 89.00 234 TRP A N 1
ATOM 1815 C CA . TRP A 1 234 ? 28.533 -9.230 -5.347 1.00 89.00 234 TRP A CA 1
ATOM 1816 C C . TRP A 1 234 ? 29.948 -8.915 -4.842 1.00 89.00 234 TRP A C 1
ATOM 1818 O O . TRP A 1 234 ? 30.091 -8.252 -3.821 1.00 89.00 234 TRP A O 1
ATOM 1828 N N . ARG A 1 235 ? 31.006 -9.329 -5.560 1.00 89.00 235 ARG A N 1
ATOM 1829 C CA . ARG A 1 235 ? 32.402 -9.035 -5.188 1.00 89.00 235 ARG A CA 1
ATOM 1830 C C . ARG A 1 235 ? 32.775 -7.559 -5.333 1.00 89.00 235 ARG A C 1
ATOM 1832 O O . ARG A 1 235 ? 33.819 -7.149 -4.834 1.00 89.00 235 ARG A O 1
ATOM 1839 N N . TYR A 1 236 ? 31.968 -6.794 -6.065 1.00 89.69 236 TYR A N 1
ATOM 1840 C CA . TYR A 1 236 ? 32.170 -5.370 -6.329 1.00 89.69 236 TYR A CA 1
ATOM 1841 C C . TYR A 1 236 ? 31.182 -4.490 -5.558 1.00 89.69 236 TYR A C 1
ATOM 1843 O O . TYR A 1 236 ? 31.177 -3.271 -5.735 1.00 89.69 236 TYR A O 1
ATOM 1851 N N . GLU A 1 237 ? 30.332 -5.093 -4.729 1.00 85.50 237 GLU A N 1
ATOM 1852 C CA . GLU A 1 237 ? 29.422 -4.356 -3.870 1.00 85.50 237 GLU A CA 1
ATOM 1853 C C . GLU A 1 237 ? 30.196 -3.710 -2.704 1.00 85.50 237 GLU A C 1
ATOM 1855 O O . GLU A 1 237 ? 31.237 -4.198 -2.273 1.00 85.50 237 GLU A O 1
ATOM 1860 N N . GLY A 1 238 ? 29.748 -2.541 -2.243 1.00 76.69 238 GLY A N 1
ATOM 1861 C CA . GLY A 1 238 ? 30.303 -1.904 -1.048 1.00 76.69 238 GLY A CA 1
ATOM 1862 C C . GLY A 1 238 ? 29.569 -2.359 0.217 1.00 76.69 238 GLY A C 1
ATOM 1863 O O . GLY A 1 238 ? 28.564 -3.052 0.125 1.00 76.69 238 GLY A O 1
ATOM 1864 N N . PRO A 1 239 ? 30.005 -1.936 1.412 1.00 74.56 239 PRO A N 1
ATOM 1865 C CA . PRO A 1 239 ? 29.169 -2.042 2.605 1.00 74.56 239 PRO A CA 1
ATOM 1866 C C . PRO A 1 239 ? 27.816 -1.365 2.368 1.00 74.56 239 PRO A C 1
ATOM 1868 O O . PRO A 1 239 ? 27.782 -0.245 1.843 1.00 74.56 239 PRO A O 1
ATOM 1871 N N . PHE A 1 240 ? 26.725 -2.014 2.773 1.00 74.44 240 PHE A N 1
ATOM 1872 C CA . PHE A 1 240 ? 25.362 -1.505 2.594 1.00 74.44 240 PHE A CA 1
ATOM 1873 C C . PHE A 1 240 ? 25.172 -0.106 3.204 1.00 74.44 240 PHE A C 1
ATOM 1875 O O . PHE A 1 240 ? 24.455 0.730 2.651 1.00 74.44 240 PHE A O 1
ATOM 1882 N N . SER A 1 241 ? 25.891 0.196 4.289 1.00 69.94 241 SER A N 1
ATOM 1883 C CA . SER A 1 241 ? 25.934 1.519 4.931 1.00 69.94 241 SER A CA 1
ATOM 1884 C C . SER A 1 241 ? 26.398 2.665 4.021 1.00 69.94 241 SER A C 1
ATOM 1886 O O . SER A 1 241 ? 26.104 3.823 4.300 1.00 69.94 241 SER A O 1
ATOM 1888 N N . LYS A 1 242 ? 27.098 2.388 2.911 1.00 69.81 242 LYS A N 1
ATOM 1889 C CA . LYS A 1 242 ? 27.545 3.438 1.977 1.00 69.81 242 LYS A CA 1
ATOM 1890 C C . LYS A 1 242 ? 26.426 4.011 1.112 1.00 69.81 242 LYS A C 1
ATOM 1892 O O . LYS A 1 242 ? 26.605 5.082 0.538 1.00 69.81 242 LYS A O 1
ATOM 1897 N N . TYR A 1 243 ? 25.325 3.286 0.954 1.00 71.50 243 TYR A N 1
ATOM 1898 C CA . TYR A 1 243 ? 24.230 3.666 0.057 1.00 71.50 243 TYR A CA 1
ATOM 1899 C C . TYR A 1 243 ? 22.840 3.478 0.677 1.00 71.50 243 TYR A C 1
ATOM 1901 O O . TYR A 1 243 ? 21.847 3.867 0.066 1.00 71.50 243 TYR A O 1
ATOM 1909 N N . SER A 1 244 ? 22.758 2.938 1.893 1.00 69.62 244 SER A N 1
ATOM 1910 C CA . SER A 1 244 ? 21.549 2.916 2.709 1.00 69.62 244 SER A CA 1
ATOM 1911 C C . SER A 1 244 ? 21.565 4.053 3.722 1.00 69.62 244 SER A C 1
ATOM 1913 O O . SER A 1 244 ? 22.575 4.287 4.378 1.00 69.62 244 SER A O 1
ATOM 1915 N N . ALA A 1 245 ? 20.427 4.724 3.891 1.00 66.06 245 ALA A N 1
ATOM 1916 C CA . ALA A 1 245 ? 20.261 5.749 4.917 1.00 66.06 245 ALA A CA 1
ATOM 1917 C C . ALA A 1 245 ? 20.151 5.165 6.338 1.00 66.06 245 ALA A C 1
ATOM 1919 O O . ALA A 1 245 ? 20.095 5.932 7.288 1.00 66.06 245 ALA A O 1
ATOM 1920 N N . LEU A 1 246 ? 20.079 3.836 6.511 1.00 64.69 246 LEU A N 1
ATOM 1921 C CA . LEU A 1 246 ? 19.908 3.198 7.823 1.00 64.69 246 LEU A CA 1
ATOM 1922 C C . LEU A 1 246 ? 21.015 3.611 8.806 1.00 64.69 246 LEU A C 1
ATOM 1924 O O . LEU A 1 246 ? 22.202 3.444 8.529 1.00 64.69 246 LEU A O 1
ATOM 1928 N N . LYS A 1 247 ? 20.606 4.112 9.974 1.00 59.41 247 LYS A N 1
ATOM 1929 C CA . LYS A 1 247 ? 21.508 4.502 11.060 1.00 59.41 247 LYS A CA 1
ATOM 1930 C C . LYS A 1 247 ? 21.917 3.309 11.923 1.00 59.41 247 LYS A C 1
ATOM 1932 O O . LYS A 1 247 ? 21.089 2.463 12.253 1.00 59.41 247 LYS A O 1
ATOM 1937 N N . GLY A 1 248 ? 23.172 3.333 12.369 1.00 59.94 248 GLY A N 1
ATOM 1938 C CA . GLY A 1 248 ? 23.736 2.419 13.363 1.00 59.94 248 GLY A CA 1
ATOM 1939 C C . GLY A 1 248 ? 24.736 1.424 12.776 1.00 59.94 248 GLY A C 1
ATOM 1940 O O . GLY A 1 248 ? 24.506 0.857 11.707 1.00 59.94 248 GLY A O 1
ATOM 1941 N N . ASP A 1 249 ? 25.831 1.202 13.507 1.00 58.69 249 ASP A N 1
ATOM 1942 C CA . ASP A 1 249 ? 26.729 0.072 13.274 1.00 58.69 249 ASP A CA 1
ATOM 1943 C C . ASP A 1 249 ? 25.944 -1.197 13.606 1.00 58.69 249 ASP A C 1
ATOM 1945 O O . ASP A 1 249 ? 25.650 -1.484 14.770 1.00 58.69 249 ASP A O 1
ATOM 1949 N N . ASN A 1 250 ? 25.524 -1.929 12.580 1.00 65.50 250 ASN A N 1
ATOM 1950 C CA . ASN A 1 250 ? 24.934 -3.239 12.760 1.00 65.50 250 ASN A CA 1
ATOM 1951 C C . ASN A 1 250 ? 25.630 -4.221 11.817 1.00 65.50 250 ASN A C 1
ATOM 1953 O O . ASN A 1 250 ? 26.025 -3.879 10.707 1.00 65.50 250 ASN A O 1
ATOM 1957 N N . GLU A 1 251 ? 25.785 -5.462 12.264 1.00 67.19 251 GLU A N 1
ATOM 1958 C CA . GLU A 1 251 ? 26.457 -6.519 11.494 1.00 67.19 251 GLU A CA 1
ATOM 1959 C C . GLU A 1 251 ? 25.824 -6.750 10.103 1.00 67.19 251 GLU A C 1
ATOM 1961 O O . GLU A 1 251 ? 26.472 -7.247 9.183 1.00 67.19 251 GLU A O 1
ATOM 1966 N N . TRP A 1 252 ? 24.563 -6.341 9.932 1.00 64.69 252 TRP A N 1
ATOM 1967 C CA . TRP A 1 252 ? 23.792 -6.459 8.697 1.00 64.69 252 TRP A CA 1
ATOM 1968 C C . TRP A 1 252 ? 24.088 -5.344 7.680 1.00 64.69 252 TRP A C 1
ATOM 1970 O O . TRP A 1 252 ? 23.703 -5.465 6.520 1.00 64.69 252 TRP A O 1
ATOM 1980 N N . THR A 1 253 ? 24.763 -4.259 8.074 1.00 68.06 253 THR A N 1
ATOM 1981 C CA . THR A 1 253 ? 25.107 -3.128 7.193 1.00 68.06 253 THR A CA 1
ATOM 1982 C C . THR A 1 253 ? 26.567 -3.138 6.739 1.00 68.06 253 THR A C 1
ATOM 1984 O O . THR A 1 253 ? 26.920 -2.406 5.808 1.00 68.06 253 THR A O 1
ATOM 1987 N N . GLU A 1 254 ? 27.406 -3.979 7.350 1.00 67.19 254 GLU A N 1
ATOM 1988 C CA . GLU A 1 254 ? 28.834 -4.123 7.029 1.00 67.19 254 GLU A CA 1
ATOM 1989 C C . GLU A 1 254 ? 29.106 -5.118 5.887 1.00 67.19 254 GLU A C 1
ATOM 1991 O O . GLU A 1 254 ? 30.111 -4.992 5.182 1.00 67.19 254 GLU A O 1
ATOM 1996 N N . GLY A 1 255 ? 28.202 -6.082 5.681 1.00 65.50 255 GLY A N 1
ATOM 1997 C CA . GLY A 1 255 ? 28.299 -7.113 4.647 1.00 65.50 255 GLY A CA 1
ATOM 1998 C C . GLY A 1 255 ? 27.771 -6.688 3.274 1.00 65.50 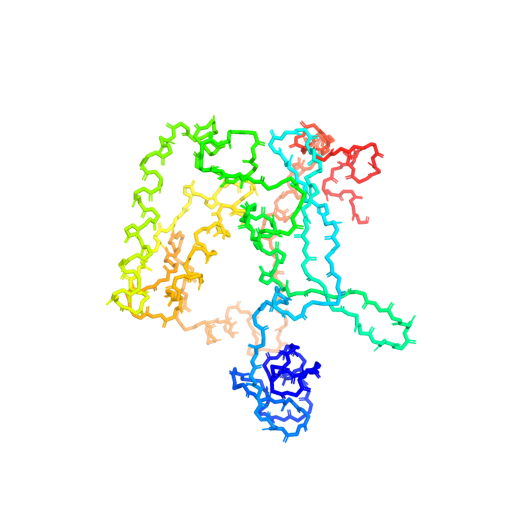255 GLY A C 1
ATOM 1999 O O . GLY A 1 255 ? 27.327 -5.559 3.049 1.00 65.50 255 GLY A O 1
ATOM 2000 N N . HIS A 1 256 ? 27.835 -7.617 2.322 1.00 69.69 256 HIS A N 1
ATOM 2001 C CA . HIS A 1 256 ? 27.176 -7.501 1.012 1.00 69.69 256 HIS A CA 1
ATOM 2002 C C . HIS A 1 256 ? 25.944 -8.404 0.993 1.00 69.69 256 HIS A C 1
ATOM 2004 O O . HIS A 1 256 ? 25.878 -9.372 1.754 1.00 69.69 256 HIS A O 1
ATOM 2010 N N . ALA A 1 257 ? 24.987 -8.163 0.093 1.00 69.31 257 ALA A N 1
ATOM 2011 C CA . ALA A 1 257 ? 23.716 -8.902 0.083 1.00 69.31 257 ALA A CA 1
ATOM 2012 C C . ALA A 1 257 ? 23.888 -10.432 -0.063 1.00 69.31 257 ALA A C 1
ATOM 2014 O O . ALA A 1 257 ? 23.009 -11.202 0.319 1.00 69.31 257 ALA A O 1
ATOM 2015 N N . CYS A 1 258 ? 25.035 -10.884 -0.581 1.00 72.38 258 CYS A N 1
ATOM 2016 C CA . CYS A 1 258 ? 25.409 -12.294 -0.693 1.00 72.38 258 CYS A CA 1
ATOM 2017 C C . CYS A 1 258 ? 25.823 -12.966 0.637 1.00 72.38 258 CYS A C 1
ATOM 2019 O O . CYS A 1 258 ? 25.800 -14.191 0.717 1.00 72.38 258 CYS A O 1
ATOM 2021 N N . GLN A 1 259 ? 26.239 -12.209 1.658 1.00 61.81 259 GLN A N 1
ATOM 2022 C CA . GLN A 1 259 ? 26.823 -12.743 2.901 1.00 61.81 259 GLN A CA 1
ATOM 2023 C C . GLN A 1 259 ? 25.798 -12.986 4.023 1.00 61.81 259 GLN A C 1
ATOM 2025 O O . GLN A 1 259 ? 26.162 -13.521 5.065 1.00 61.81 259 GLN A O 1
ATOM 2030 N N . HIS A 1 260 ? 24.523 -12.636 3.823 1.00 52.81 260 HIS A N 1
ATOM 2031 C CA . HIS A 1 260 ? 23.465 -12.776 4.836 1.00 52.81 260 HIS A CA 1
ATOM 2032 C C . HIS A 1 260 ? 22.725 -14.129 4.807 1.00 52.81 260 HIS A C 1
ATOM 2034 O O . HIS A 1 260 ? 21.514 -14.180 5.031 1.00 52.81 260 HIS A O 1
ATOM 2040 N N . HIS A 1 261 ? 23.446 -15.228 4.560 1.00 42.75 261 HIS A N 1
ATOM 2041 C CA . HIS A 1 261 ? 22.937 -16.599 4.685 1.00 42.75 261 HIS A CA 1
ATOM 2042 C C . HIS A 1 261 ? 23.919 -17.517 5.407 1.00 42.75 261 HIS A C 1
ATOM 2044 O O . HIS A 1 261 ? 25.116 -17.501 5.045 1.00 42.75 261 HIS A O 1
#

pLDDT: mean 92.96, std 9.29, range [42.75, 98.62]

Radius of gyration: 23.22 Å; chains: 1; bounding box: 55×61×51 Å

Secondary structure (DSSP, 8-state):
-EETTTTEE--BTTSTHHHHSSS-S--S--SBBTTT--B--B---STTS-SEEEEEEEEETTTTTEEEEEEEEEEEEEETTEEEEE--HHHHHHHHTT---S--BS--SSTT-TTSTT-HHHHHHHH---HHHHHHHHHHHHHHHHHHTS--EEEE-HHHHTSTTHHHHHHHHHHHHHHTT-TTSTT-EEEE-SS----TTHHHHHHHHTTGGGT-------HHHHHHHHTTGGGG---GGGT----S--HHHHS-TTS--

Sequence (261 aa):
MFDETTGAPKMPKGTVGHRWQSKQGQWNLELKDGLDDSPIAPLLSFIENSDEILQVEFEDFSNDNAMNKRGVPVKYIETAEGKVAVTTTFDLMMGHFGVNRDLGGEYANSYDESEQTYTPAWQEKFTGISKKIVINFARQFADTAEKTDGKCTVIIGAGINHWYHNNLIYRGPITALMLCGCVGKNGGGLAHYVGQEKLAPIAPWKAVSSAADWGASARMQNAPSWHYIHSDQWRYEGPFSKYSALKGDNEWTEGHACQHH